Protein AF-A0AAW3DHN5-F1 (afdb_monomer_lite)

Foldseek 3Di:
DVVVPDPDVDPPVLVVVLVVLLVLLVVLLVVLLQLQLLLCCLQVLNPQHSVNSSVVVVVLLVVVVVVVVVDDVVVVVLLVVLLVLLLVLLVVLLVLLVFDPVVLVCVVVDVDDDDDDPVVVVVVVVVVVVLDRPLVVLVLVVVLVVDDFDPVDPVRVVVSVVVSVVVVVVVVVSVVVSVSSVVRSLCSLQPPDALLNLLVLCCVAPSNVCSVVRDNDRDGDDDDLSVSLSSSCSPRHSVSSNSSSSSSNSVSSSSSSSSVSSSVSSVD

pLDDT: mean 84.27, std 9.13, range [36.06, 95.06]

Secondary structure (DSSP, 8-state):
-TTT-S--S-HHHHHHHHHHHHHHHHHHHHHHHHHHHHHHHHHTTT-S-HHHHHHHHHHHHHHHHHHHTT-HHHHHHHHHHHHHHHHHHHHHHHHHH---HHHHHHHHH----SS--HHHHHHHHHHHHHH--HHHHHHHHHHHHHS---TT-HHHHHHHHHHHHHHHHHHHHHHHHHHHHHHHHHHHHHTT-BHHHHHHHHHTSTTGGGGGGS-S-SSBPP--HHHHHHHHHHHH-HHHHHHHHHHHHHHHHHHHHHHHHHHHHHH-

Structure (mmCIF, N/CA/C/O backbone):
data_AF-A0AAW3DHN5-F1
#
_entry.id   AF-A0AAW3DHN5-F1
#
loop_
_atom_site.group_PDB
_atom_site.id
_atom_site.type_symbol
_atom_site.label_atom_id
_atom_site.label_alt_id
_atom_site.label_comp_id
_atom_site.label_asym_id
_atom_site.label_entity_id
_atom_site.label_seq_id
_atom_site.pdbx_PDB_ins_code
_atom_site.Cartn_x
_atom_site.Cartn_y
_atom_site.Cartn_z
_atom_site.occupancy
_atom_site.B_iso_or_equiv
_atom_site.auth_seq_id
_atom_site.auth_comp_id
_atom_site.auth_asym_id
_atom_site.auth_atom_id
_atom_site.pdbx_PDB_model_num
ATOM 1 N N . LEU A 1 1 ? -8.870 -1.207 26.533 1.00 46.94 1 LEU A N 1
ATOM 2 C CA . LEU A 1 1 ? -9.260 -0.188 27.537 1.00 46.94 1 LEU A CA 1
ATOM 3 C C . LEU A 1 1 ? -9.335 -0.752 28.966 1.00 46.94 1 LEU A C 1
ATOM 5 O O . LEU A 1 1 ? -8.347 -0.598 29.658 1.00 46.94 1 LEU A O 1
ATOM 9 N N . GLY A 1 2 ? -10.353 -1.521 29.385 1.00 36.06 2 GLY A N 1
ATOM 10 C CA . GLY A 1 2 ? -10.490 -1.990 30.792 1.00 36.06 2 GLY A CA 1
ATOM 11 C C . GLY A 1 2 ? -9.335 -2.762 31.481 1.00 36.06 2 GLY A C 1
ATOM 12 O O . GLY A 1 2 ? -9.305 -2.799 32.703 1.00 36.06 2 GLY A O 1
ATOM 13 N N . HIS A 1 3 ? -8.385 -3.359 30.746 1.00 43.53 3 HIS A N 1
ATOM 14 C CA . HIS A 1 3 ? -7.230 -4.072 31.335 1.00 43.53 3 HIS A CA 1
ATOM 15 C C . HIS A 1 3 ? -5.935 -3.242 31.407 1.00 43.53 3 HIS A C 1
ATOM 17 O O . HIS A 1 3 ? -4.985 -3.672 32.049 1.00 43.53 3 HIS A O 1
ATOM 23 N N . LEU A 1 4 ? -5.896 -2.059 30.781 1.00 47.00 4 LEU A N 1
ATOM 24 C CA . LEU A 1 4 ? -4.787 -1.096 30.902 1.00 47.00 4 LEU A CA 1
ATOM 25 C C . LEU A 1 4 ? -5.148 0.081 31.822 1.00 47.00 4 LEU A C 1
ATOM 27 O O . LEU A 1 4 ? -4.268 0.778 32.310 1.00 47.00 4 LEU A O 1
ATOM 31 N N . THR A 1 5 ? -6.434 0.253 32.134 1.00 46.59 5 THR A N 1
ATOM 32 C CA . THR A 1 5 ? -6.954 1.164 33.164 1.00 46.59 5 THR A CA 1
ATOM 33 C C . THR A 1 5 ? -6.981 0.491 34.543 1.00 46.59 5 THR A C 1
ATOM 35 O O . THR A 1 5 ? -7.972 0.563 35.266 1.00 46.59 5 THR A O 1
ATOM 38 N N . VAL A 1 6 ? -5.920 -0.235 34.895 1.00 45.72 6 VAL A N 1
ATOM 39 C CA . VAL A 1 6 ? -5.673 -0.659 36.284 1.00 45.72 6 VAL A CA 1
ATOM 40 C C . VAL A 1 6 ? -5.208 0.592 37.042 1.00 45.72 6 VAL A C 1
ATOM 42 O O . VAL A 1 6 ? -4.500 1.401 36.437 1.00 45.72 6 VAL A O 1
ATOM 45 N N . PRO A 1 7 ? -5.604 0.812 38.312 1.00 48.38 7 PRO A N 1
ATOM 46 C CA . PRO A 1 7 ? -5.319 2.044 39.045 1.00 48.38 7 PRO A CA 1
ATOM 47 C C . PRO A 1 7 ? -3.829 2.137 39.396 1.00 48.38 7 PRO A C 1
ATOM 49 O O . PRO A 1 7 ? -3.416 1.910 40.528 1.00 48.38 7 PRO A O 1
ATOM 52 N N . TRP A 1 8 ? -2.999 2.465 38.412 1.00 45.91 8 TRP A N 1
ATOM 53 C CA . TRP A 1 8 ? -1.644 2.927 38.645 1.00 45.91 8 TRP A CA 1
ATOM 54 C C . TRP A 1 8 ? -1.722 4.420 38.983 1.00 45.91 8 TRP A C 1
ATOM 56 O O . TRP A 1 8 ? -2.227 5.197 38.171 1.00 45.91 8 TRP A O 1
ATOM 66 N N . PRO A 1 9 ? -1.220 4.863 40.149 1.00 57.22 9 PRO A N 1
ATOM 67 C CA . PRO A 1 9 ? -1.269 6.261 40.586 1.00 57.22 9 PRO A CA 1
ATOM 68 C C . PRO A 1 9 ? -0.238 7.133 39.853 1.00 57.22 9 PRO A C 1
ATOM 70 O O . PRO A 1 9 ? 0.231 8.139 40.374 1.00 57.22 9 PRO A O 1
ATOM 73 N N . LEU A 1 10 ? 0.164 6.741 38.648 1.00 57.34 10 LEU A N 1
ATOM 74 C CA . LEU A 1 10 ? 1.196 7.418 37.893 1.00 57.34 10 LEU A CA 1
ATOM 75 C C . LEU A 1 10 ? 0.534 7.970 36.631 1.00 57.34 10 LEU A C 1
ATOM 77 O O . LEU A 1 10 ? 0.298 7.266 35.653 1.00 57.34 10 LEU A O 1
ATOM 81 N N . GLN A 1 11 ? 0.221 9.264 36.663 1.00 66.44 11 GLN A N 1
ATOM 82 C CA . GLN A 1 11 ? -0.183 10.021 35.474 1.00 66.44 11 GLN A CA 1
ATOM 83 C C . GLN A 1 11 ? 0.896 9.935 34.375 1.00 66.44 11 GLN A C 1
ATOM 85 O O . GLN A 1 11 ? 0.581 9.998 33.191 1.00 66.44 11 GLN A O 1
ATOM 90 N N . VAL A 1 12 ? 2.157 9.715 34.769 1.00 78.44 12 VAL A N 1
ATOM 91 C CA . VAL A 1 12 ? 3.338 9.718 33.897 1.00 78.44 12 VAL A CA 1
ATOM 92 C C . VAL A 1 12 ? 3.347 8.568 32.865 1.00 78.44 12 VAL A C 1
ATOM 94 O O . VAL A 1 12 ? 3.393 8.883 31.680 1.00 78.44 12 VAL A O 1
ATOM 97 N N . PRO A 1 13 ? 3.228 7.267 33.217 1.00 82.00 13 PRO A N 1
ATOM 98 C CA . PRO A 1 13 ? 3.132 6.177 32.241 1.00 82.00 13 PRO A CA 1
ATOM 99 C C . PRO A 1 13 ? 1.978 6.317 31.252 1.00 82.00 13 PRO A C 1
ATOM 101 O O . PRO A 1 13 ? 2.143 5.995 30.082 1.00 82.00 13 PRO A O 1
ATOM 104 N N . ARG A 1 14 ? 0.816 6.813 31.696 1.00 81.38 14 ARG A N 1
ATOM 105 C CA . ARG A 1 14 ? -0.343 7.001 30.813 1.00 81.38 14 ARG A CA 1
ATOM 106 C C . ARG A 1 14 ? -0.085 8.088 29.772 1.00 81.38 14 ARG A C 1
ATOM 108 O O . ARG A 1 14 ? -0.344 7.863 28.598 1.00 81.38 14 ARG A O 1
ATOM 115 N N . VAL A 1 15 ? 0.443 9.237 30.198 1.00 84.56 15 VAL A N 1
ATOM 116 C CA . VAL A 1 15 ? 0.789 10.340 29.287 1.00 84.56 15 VAL A CA 1
ATOM 117 C C . VAL A 1 15 ? 1.922 9.933 28.343 1.00 84.56 15 VAL A C 1
ATOM 119 O O . VAL A 1 15 ? 1.867 10.255 27.162 1.00 84.56 15 VAL A O 1
ATOM 122 N N . LEU A 1 16 ? 2.910 9.175 28.828 1.00 88.00 16 LEU A N 1
ATOM 123 C CA . LEU A 1 16 ? 3.995 8.655 27.995 1.00 88.00 16 LEU A CA 1
ATOM 124 C C . LEU A 1 16 ? 3.478 7.688 26.920 1.00 88.00 16 LEU A C 1
ATOM 126 O O . LEU A 1 16 ? 3.840 7.827 25.757 1.00 88.00 16 LEU A O 1
ATOM 130 N N . LEU A 1 17 ? 2.615 6.736 27.292 1.00 84.62 17 LEU A N 1
ATOM 131 C CA . LEU A 1 17 ? 2.003 5.796 26.346 1.00 84.62 17 LEU A CA 1
ATOM 132 C C . LEU A 1 17 ? 1.127 6.515 25.319 1.00 84.62 17 LEU A C 1
ATOM 134 O O . LEU A 1 17 ? 1.206 6.199 24.136 1.00 84.62 17 LEU A O 1
ATOM 138 N N . TRP A 1 18 ? 0.336 7.494 25.762 1.00 86.62 18 TRP A N 1
ATOM 139 C CA . TRP A 1 18 ? -0.468 8.327 24.873 1.00 86.62 18 TRP A CA 1
ATOM 140 C C . TRP A 1 18 ? 0.412 9.063 23.855 1.00 86.62 18 TRP A C 1
ATOM 142 O O . TRP A 1 18 ? 0.195 8.929 22.656 1.00 86.62 18 TRP A O 1
ATOM 152 N N . LEU A 1 19 ? 1.478 9.730 24.314 1.00 90.12 19 LEU A N 1
ATOM 153 C CA . LEU A 1 19 ? 2.413 10.441 23.440 1.00 90.12 19 LEU A CA 1
ATOM 154 C C . LEU A 1 19 ? 3.087 9.500 22.429 1.00 90.12 19 LEU A C 1
ATOM 156 O O . LEU A 1 19 ? 3.218 9.843 21.258 1.00 90.12 19 LEU A O 1
ATOM 160 N N . MET A 1 20 ? 3.510 8.309 22.864 1.00 88.50 20 MET A N 1
ATOM 161 C CA . MET A 1 20 ? 4.123 7.320 21.973 1.00 88.50 20 MET A CA 1
ATOM 162 C C . MET A 1 20 ? 3.160 6.847 20.880 1.00 88.50 20 MET A C 1
ATOM 164 O O . MET A 1 20 ? 3.581 6.673 19.737 1.00 88.50 20 MET A O 1
ATOM 168 N N . ILE A 1 21 ? 1.886 6.631 21.217 1.00 86.81 21 ILE A N 1
ATOM 169 C CA . ILE A 1 21 ? 0.880 6.190 20.247 1.00 86.81 21 ILE A CA 1
ATOM 170 C C . ILE A 1 21 ? 0.517 7.327 19.290 1.00 86.81 21 ILE A C 1
ATOM 172 O O . ILE A 1 21 ? 0.460 7.081 18.091 1.00 86.81 21 ILE A O 1
ATOM 176 N N . GLU A 1 22 ? 0.362 8.558 19.777 1.00 87.31 22 GLU A N 1
ATOM 177 C CA . GLU A 1 22 ? 0.132 9.735 18.926 1.00 87.31 22 GLU A CA 1
ATOM 178 C C . GLU A 1 22 ? 1.262 9.937 17.912 1.00 87.31 22 GLU A C 1
ATOM 180 O O . GLU A 1 22 ? 1.015 10.070 16.717 1.00 87.31 22 GLU A O 1
ATOM 185 N N . ILE A 1 23 ? 2.523 9.851 18.351 1.00 89.88 23 ILE A N 1
ATOM 186 C CA . ILE A 1 23 ? 3.674 9.924 17.438 1.00 89.88 23 ILE A CA 1
ATOM 187 C C . ILE A 1 23 ? 3.625 8.793 16.398 1.00 89.88 23 ILE A C 1
ATOM 189 O O . ILE A 1 23 ? 3.927 9.022 15.227 1.00 89.88 23 ILE A O 1
ATOM 193 N N . ALA A 1 24 ? 3.228 7.581 16.797 1.00 87.69 24 ALA A N 1
ATOM 194 C CA . ALA A 1 24 ? 3.091 6.458 15.873 1.00 87.69 24 ALA A CA 1
ATOM 195 C C . ALA A 1 24 ? 1.945 6.657 14.862 1.00 87.69 24 ALA A C 1
ATOM 197 O O . ALA A 1 24 ? 2.092 6.263 13.706 1.00 87.69 24 ALA A O 1
ATOM 198 N N . ILE A 1 25 ? 0.830 7.271 15.271 1.00 86.75 25 ILE A N 1
ATOM 199 C CA . ILE A 1 25 ? -0.295 7.608 14.385 1.00 86.75 25 ILE A CA 1
ATOM 200 C C . ILE A 1 25 ? 0.133 8.687 13.385 1.00 86.75 25 ILE A C 1
ATOM 202 O O . ILE A 1 25 ? -0.038 8.485 12.187 1.00 86.75 25 ILE A O 1
ATOM 206 N N . ILE A 1 26 ? 0.786 9.763 13.842 1.00 88.81 26 ILE A N 1
ATOM 207 C CA . ILE A 1 26 ? 1.321 10.824 12.968 1.00 88.81 26 ILE A CA 1
ATOM 208 C C . ILE A 1 26 ? 2.324 10.250 11.955 1.00 88.81 26 ILE A C 1
ATOM 210 O O . ILE A 1 26 ? 2.306 10.608 10.779 1.00 88.81 26 ILE A O 1
ATOM 214 N N . GLY A 1 27 ? 3.197 9.337 12.394 1.00 89.00 27 GLY A N 1
ATOM 215 C CA . GLY A 1 27 ? 4.150 8.665 11.508 1.00 89.00 27 GLY A CA 1
ATOM 216 C C . GLY A 1 27 ? 3.476 7.797 10.440 1.00 89.00 27 GLY A C 1
ATOM 217 O O . GLY A 1 27 ? 3.950 7.755 9.306 1.00 89.00 27 GLY A O 1
ATOM 218 N N . SER A 1 28 ? 2.367 7.136 10.784 1.00 86.62 28 SER A N 1
ATOM 219 C CA . SER A 1 28 ? 1.566 6.356 9.833 1.00 86.62 28 SER A CA 1
ATOM 220 C C . SER A 1 28 ? 0.842 7.255 8.827 1.00 86.62 28 SER A C 1
ATOM 222 O O . SER A 1 28 ? 0.905 7.002 7.628 1.00 86.62 28 SER A O 1
ATOM 224 N N . ASP A 1 29 ? 0.220 8.337 9.303 1.00 87.88 29 ASP A N 1
ATOM 225 C CA . ASP A 1 29 ? -0.513 9.307 8.476 1.00 87.88 29 ASP A CA 1
ATOM 226 C C . ASP A 1 29 ? 0.412 10.004 7.459 1.00 87.88 29 ASP A C 1
ATOM 228 O O . ASP A 1 29 ? 0.056 10.218 6.301 1.00 87.88 29 ASP A O 1
ATOM 232 N N . MET A 1 30 ? 1.674 10.259 7.832 1.00 88.50 30 MET A N 1
ATOM 233 C CA . MET A 1 30 ? 2.671 10.809 6.906 1.00 88.50 30 MET A CA 1
ATOM 234 C C . MET A 1 30 ? 2.927 9.896 5.695 1.00 88.50 30 MET A C 1
ATOM 236 O O . MET A 1 30 ? 3.015 10.388 4.569 1.00 88.50 30 MET A O 1
ATOM 240 N N . GLN A 1 31 ? 3.056 8.580 5.902 1.00 88.00 31 GLN A N 1
ATOM 241 C CA . GLN A 1 31 ? 3.306 7.626 4.808 1.00 88.00 31 GLN A CA 1
ATOM 242 C C . GLN A 1 31 ? 2.143 7.607 3.815 1.00 88.00 31 GLN A C 1
ATOM 244 O O . GLN A 1 31 ? 2.331 7.497 2.603 1.00 88.00 31 GLN A O 1
ATOM 249 N N . GLU A 1 32 ? 0.940 7.775 4.333 1.00 87.69 32 GLU A N 1
ATOM 250 C CA . GLU A 1 32 ? -0.289 7.825 3.569 1.00 87.69 32 GLU A CA 1
ATOM 251 C C . GLU A 1 32 ? -0.453 9.104 2.753 1.00 87.69 32 GLU A C 1
ATOM 253 O O . GLU A 1 32 ? -0.772 9.023 1.564 1.00 87.69 32 GLU A O 1
ATOM 258 N N . VAL A 1 33 ? -0.203 10.270 3.352 1.00 90.44 33 VAL A N 1
ATOM 259 C CA . VAL A 1 33 ? -0.241 11.553 2.638 1.00 90.44 33 VAL A CA 1
ATOM 260 C C . VAL A 1 33 ? 0.768 11.544 1.487 1.00 90.44 33 VAL A C 1
ATOM 262 O O . VAL A 1 33 ? 0.472 12.012 0.388 1.00 90.44 33 VAL A O 1
ATOM 265 N N . ILE A 1 34 ? 1.946 10.952 1.704 1.00 91.00 34 ILE A N 1
ATOM 266 C CA . ILE A 1 34 ? 2.956 10.779 0.654 1.00 91.00 34 ILE A CA 1
ATOM 267 C C . ILE A 1 34 ? 2.453 9.811 -0.428 1.00 91.00 34 ILE A C 1
ATOM 269 O O . ILE A 1 34 ? 2.524 10.133 -1.615 1.00 91.00 34 ILE A O 1
ATOM 273 N N . GLY A 1 35 ? 1.912 8.651 -0.044 1.00 91.62 35 GLY A N 1
ATOM 274 C CA . GLY A 1 35 ? 1.417 7.639 -0.981 1.00 91.62 35 GLY A CA 1
ATOM 275 C C . GLY A 1 35 ? 0.279 8.148 -1.869 1.00 91.62 35 GLY A C 1
ATOM 276 O O . GLY A 1 35 ? 0.333 8.023 -3.092 1.00 91.62 35 GLY A O 1
ATOM 277 N N . THR A 1 36 ? -0.726 8.790 -1.280 1.00 91.06 36 THR A N 1
ATOM 278 C CA . THR A 1 36 ? -1.854 9.395 -2.008 1.00 91.06 36 THR A CA 1
ATOM 279 C C . THR A 1 36 ? -1.417 10.548 -2.910 1.00 91.06 36 THR A C 1
ATOM 281 O O . THR A 1 36 ? -1.849 10.617 -4.062 1.00 91.06 36 THR A O 1
ATOM 284 N N . ALA A 1 37 ? -0.506 11.416 -2.456 1.00 91.81 37 ALA A N 1
ATOM 285 C CA . ALA A 1 37 ? 0.049 12.479 -3.294 1.00 91.81 37 ALA A CA 1
ATOM 286 C C . ALA A 1 37 ? 0.810 11.919 -4.510 1.00 91.81 37 ALA A C 1
ATOM 288 O O . ALA A 1 37 ? 0.652 12.417 -5.630 1.00 91.81 37 ALA A O 1
ATOM 289 N N . ILE A 1 38 ? 1.587 10.849 -4.311 1.00 91.62 38 ILE A N 1
ATOM 290 C CA . ILE A 1 38 ? 2.258 10.105 -5.385 1.00 91.62 38 ILE A CA 1
ATOM 291 C C . ILE A 1 38 ? 1.229 9.493 -6.341 1.00 91.62 38 ILE A C 1
ATOM 293 O O . ILE A 1 38 ? 1.368 9.633 -7.557 1.00 91.62 38 ILE A O 1
ATOM 297 N N . ALA A 1 39 ? 0.171 8.873 -5.818 1.00 92.75 39 ALA A N 1
ATOM 298 C CA . ALA A 1 39 ? -0.885 8.279 -6.628 1.00 92.75 39 ALA A CA 1
ATOM 299 C C . ALA A 1 39 ? -1.587 9.319 -7.516 1.00 92.75 39 ALA A C 1
ATOM 301 O O . ALA A 1 39 ? -1.753 9.085 -8.713 1.00 92.75 39 ALA A O 1
ATOM 302 N N . PHE A 1 40 ? -1.927 10.496 -6.980 1.00 92.00 40 PHE A N 1
ATOM 303 C CA . PHE A 1 40 ? -2.495 11.594 -7.772 1.00 92.00 40 PHE A CA 1
ATOM 304 C C . PHE A 1 40 ? -1.520 12.128 -8.827 1.00 92.00 40 PHE A C 1
ATOM 306 O O . PHE A 1 40 ? -1.927 12.413 -9.957 1.00 92.00 40 PHE A O 1
ATOM 313 N N . SER A 1 41 ? -0.231 12.234 -8.496 1.00 89.69 41 SER A N 1
ATOM 314 C CA . SER A 1 41 ? 0.807 12.637 -9.452 1.00 89.69 41 SER A CA 1
ATOM 315 C C . SER A 1 41 ? 0.910 11.649 -10.625 1.00 89.69 41 SER A C 1
ATOM 317 O O . SER A 1 41 ? 0.913 12.057 -11.790 1.00 89.69 41 SER A O 1
ATOM 319 N N . LEU A 1 42 ? 0.887 10.342 -10.344 1.00 89.44 42 LEU A N 1
ATOM 320 C CA . LEU A 1 42 ? 0.921 9.289 -11.364 1.00 89.44 42 LEU A CA 1
ATOM 321 C C . LEU A 1 42 ? -0.381 9.225 -12.186 1.00 89.44 42 LEU A C 1
ATOM 323 O O . LEU A 1 42 ? -0.330 9.197 -13.415 1.00 89.44 42 LEU A O 1
ATOM 327 N N . LEU A 1 43 ? -1.552 9.283 -11.541 1.00 89.69 43 LEU A N 1
ATOM 328 C CA . LEU A 1 43 ? -2.862 9.261 -12.214 1.00 89.69 43 LEU A CA 1
ATOM 329 C C . LEU A 1 43 ? -3.079 10.471 -13.124 1.00 89.69 43 LEU A C 1
ATOM 331 O O . LEU A 1 43 ? -3.676 10.355 -14.193 1.00 89.69 43 LEU A O 1
ATOM 335 N N . SER A 1 44 ? -2.573 11.635 -12.723 1.00 87.06 44 SER A N 1
ATOM 336 C CA . SER A 1 44 ? -2.697 12.872 -13.495 1.00 87.06 44 SER A CA 1
ATOM 337 C C . SER A 1 44 ? -1.679 12.998 -14.632 1.00 87.06 44 SER A C 1
ATOM 339 O O . SER A 1 44 ? -1.598 14.060 -15.252 1.00 87.06 44 SER A O 1
ATOM 341 N N . ALA A 1 45 ? -0.909 11.942 -14.918 1.00 80.06 45 ALA A N 1
ATOM 342 C CA . ALA A 1 45 ? 0.178 11.955 -15.894 1.00 80.06 45 ALA A CA 1
ATOM 343 C C . ALA A 1 45 ? 1.222 13.068 -15.618 1.00 80.06 45 ALA A C 1
ATOM 345 O O . ALA A 1 45 ? 1.776 13.655 -16.546 1.00 80.06 45 ALA A O 1
ATOM 346 N N . GLY A 1 46 ? 1.442 13.413 -14.341 1.00 75.31 46 GLY A N 1
ATOM 347 C CA . GLY A 1 46 ? 2.354 14.479 -13.919 1.00 75.31 46 GLY A CA 1
ATOM 348 C C . GLY A 1 46 ? 1.779 15.898 -14.007 1.00 75.31 46 GLY A C 1
ATOM 349 O O . GLY A 1 46 ? 2.523 16.863 -13.843 1.00 75.31 46 GLY A O 1
ATOM 350 N N . ARG A 1 47 ? 0.470 16.063 -14.256 1.00 82.12 47 ARG A N 1
ATOM 351 C CA . ARG A 1 47 ? -0.176 17.390 -14.254 1.00 82.12 47 ARG A CA 1
ATOM 352 C C . ARG A 1 47 ? -0.351 17.964 -12.853 1.00 82.12 47 ARG A C 1
ATOM 354 O O . ARG A 1 47 ? -0.298 19.181 -12.692 1.00 82.12 47 ARG A O 1
ATOM 361 N N . ILE A 1 48 ? -0.598 17.111 -11.861 1.00 85.81 48 ILE A N 1
ATOM 362 C CA . ILE A 1 48 ? -0.714 17.519 -10.462 1.00 85.81 48 ILE A CA 1
ATOM 363 C C . ILE A 1 48 ? 0.658 17.323 -9.811 1.00 85.81 48 ILE A C 1
ATOM 365 O O . ILE A 1 48 ? 1.106 16.183 -9.686 1.00 85.81 48 ILE A O 1
ATOM 369 N N . PRO A 1 49 ? 1.344 18.401 -9.393 1.00 87.06 49 PRO A N 1
ATOM 370 C CA . PRO A 1 49 ? 2.615 18.267 -8.698 1.00 87.06 49 PRO A CA 1
ATOM 371 C C . PRO A 1 49 ? 2.399 17.700 -7.287 1.00 87.06 49 PRO A C 1
ATOM 373 O O . PRO A 1 49 ? 1.310 17.825 -6.726 1.00 87.06 49 PRO A O 1
ATOM 376 N N . LEU A 1 50 ? 3.448 17.140 -6.677 1.00 86.50 50 LEU A N 1
ATOM 377 C CA . LEU A 1 50 ? 3.365 16.484 -5.361 1.00 86.50 50 LEU A CA 1
ATOM 378 C C . LEU A 1 50 ? 2.730 17.374 -4.279 1.00 86.50 50 LEU A C 1
ATOM 380 O O . LEU A 1 50 ? 1.842 16.923 -3.566 1.00 86.50 50 LEU A O 1
ATOM 384 N N . TRP A 1 51 ? 3.095 18.660 -4.215 1.00 87.69 51 TRP A N 1
ATOM 385 C CA . TRP A 1 51 ? 2.485 19.627 -3.287 1.00 87.69 51 TRP A CA 1
ATOM 386 C C . TRP A 1 51 ? 0.976 19.803 -3.514 1.00 87.69 51 TRP A C 1
ATOM 388 O O . TRP A 1 51 ? 0.230 20.009 -2.563 1.00 87.69 51 TRP A O 1
ATOM 398 N N . GLY A 1 52 ? 0.517 19.704 -4.765 1.00 87.81 52 GLY A N 1
ATOM 399 C CA . GLY A 1 52 ? -0.907 19.726 -5.100 1.00 87.81 52 GLY A CA 1
ATOM 400 C C . GLY A 1 52 ? -1.622 18.461 -4.630 1.00 87.81 52 GLY A C 1
ATOM 401 O O . GLY A 1 52 ? -2.715 18.556 -4.083 1.00 87.81 52 GLY A O 1
ATOM 402 N N . GLY A 1 53 ? -0.973 17.300 -4.768 1.00 87.12 53 GLY A N 1
ATOM 403 C CA . GLY A 1 53 ? -1.449 16.038 -4.199 1.00 87.12 53 GLY A CA 1
ATOM 404 C C . GLY A 1 53 ? -1.653 16.137 -2.686 1.00 87.12 53 GLY A C 1
ATOM 405 O O . GLY A 1 53 ? -2.738 15.844 -2.205 1.00 87.12 53 GLY A O 1
ATOM 406 N N . VAL A 1 54 ? -0.665 16.667 -1.958 1.00 88.56 54 VAL A N 1
ATOM 407 C CA . VAL A 1 54 ? -0.742 16.875 -0.497 1.00 88.56 54 VAL A CA 1
ATOM 408 C C . VAL A 1 54 ? -1.865 17.843 -0.089 1.00 88.56 54 VAL A C 1
ATOM 410 O O . VAL A 1 54 ? -2.458 17.700 0.972 1.00 88.56 54 VAL A O 1
ATOM 413 N N . LEU A 1 55 ? -2.211 18.839 -0.908 1.00 88.81 55 LEU A N 1
ATOM 414 C CA . LEU A 1 55 ? -3.362 19.701 -0.604 1.00 88.81 55 LEU A CA 1
ATOM 415 C C . LEU A 1 55 ? -4.698 18.965 -0.768 1.00 88.81 55 LEU A C 1
ATOM 417 O O . LEU A 1 55 ? -5.634 19.215 -0.010 1.00 88.81 55 LEU A O 1
ATOM 421 N N . ILE A 1 56 ? -4.791 18.054 -1.740 1.00 87.50 56 ILE A N 1
ATOM 422 C CA . ILE A 1 56 ? -5.995 17.245 -1.970 1.00 87.50 56 ILE A CA 1
ATOM 423 C C . ILE A 1 56 ? -6.227 16.284 -0.800 1.00 87.50 56 ILE A C 1
ATOM 425 O O . ILE A 1 56 ? -7.370 16.109 -0.384 1.00 87.50 56 ILE A O 1
ATOM 429 N N . THR A 1 57 ? -5.167 15.725 -0.213 1.00 86.62 57 THR A N 1
ATOM 430 C CA . THR A 1 57 ? -5.289 14.791 0.919 1.00 86.62 57 THR A CA 1
ATOM 431 C C . THR A 1 57 ? -5.861 15.455 2.169 1.00 86.62 57 THR A C 1
ATOM 433 O O . THR A 1 57 ? -6.569 14.812 2.932 1.00 86.62 57 THR A O 1
ATOM 436 N N . ILE A 1 58 ? -5.640 16.760 2.362 1.00 85.44 58 ILE A N 1
ATOM 437 C CA . ILE A 1 58 ? -6.277 17.523 3.451 1.00 85.44 58 ILE A CA 1
ATOM 438 C C . ILE A 1 58 ? -7.798 17.589 3.258 1.00 85.44 58 ILE A C 1
ATOM 440 O O . ILE A 1 58 ? -8.562 17.519 4.216 1.00 85.44 58 ILE A O 1
ATOM 444 N N . VAL A 1 59 ? -8.263 17.749 2.017 1.00 85.88 59 VAL A N 1
ATOM 445 C CA . VAL A 1 59 ? -9.704 17.768 1.716 1.00 85.88 59 VAL A CA 1
ATOM 446 C C . VAL A 1 59 ? -10.306 16.380 1.907 1.00 85.88 59 VAL A C 1
ATOM 448 O O . VAL A 1 5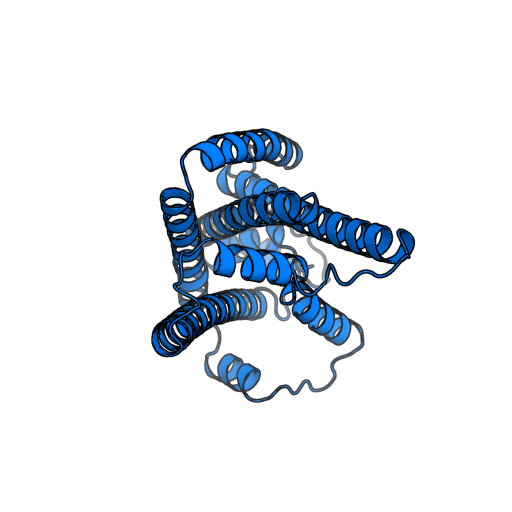9 ? -11.424 16.246 2.400 1.00 85.88 59 VAL A O 1
ATOM 451 N N . ASP A 1 60 ? -9.553 15.357 1.537 1.00 82.94 60 ASP A N 1
ATOM 452 C CA . ASP A 1 60 ? -9.953 13.969 1.662 1.00 82.94 60 ASP A CA 1
ATOM 453 C C . ASP A 1 60 ? -10.090 13.515 3.130 1.00 82.94 60 ASP A C 1
ATOM 455 O O . ASP A 1 60 ? -11.116 12.949 3.509 1.00 82.94 60 ASP A O 1
ATOM 459 N N . THR A 1 61 ? -9.156 13.892 4.011 1.00 81.44 61 THR A N 1
ATOM 460 C CA . THR A 1 61 ? -9.277 13.611 5.455 1.00 81.44 61 THR A CA 1
ATOM 461 C C . THR A 1 61 ? -10.522 14.269 6.067 1.00 81.44 61 THR A C 1
ATOM 463 O O . THR A 1 61 ? -11.224 13.661 6.881 1.00 81.44 61 THR A O 1
ATOM 466 N N . LEU A 1 62 ? -10.867 15.487 5.630 1.00 81.81 62 LEU A N 1
ATOM 467 C CA . LEU A 1 62 ? -12.106 16.167 6.027 1.00 81.81 62 LEU A CA 1
ATOM 468 C C . LEU A 1 62 ? -13.356 15.455 5.496 1.00 81.81 62 LEU A C 1
ATOM 470 O O . LEU A 1 62 ? -14.365 15.364 6.202 1.00 81.81 62 LEU A O 1
ATOM 474 N N . PHE A 1 63 ? -13.302 14.947 4.266 1.00 82.19 63 PHE A N 1
ATOM 475 C CA . PHE A 1 63 ? -14.384 14.165 3.679 1.00 82.19 63 PHE A CA 1
ATOM 476 C C . PHE A 1 63 ? -14.621 12.866 4.459 1.00 82.19 63 PHE A C 1
ATOM 478 O O . PHE A 1 63 ? -15.770 12.533 4.759 1.00 82.19 63 PHE A O 1
ATOM 485 N N . PHE A 1 64 ? -13.558 12.179 4.882 1.00 76.19 64 PHE A N 1
ATOM 486 C CA . PHE A 1 64 ? -13.675 10.979 5.709 1.00 76.19 64 PHE A CA 1
ATOM 487 C C . PHE A 1 64 ? -14.252 11.247 7.091 1.00 76.19 64 PHE A C 1
ATOM 489 O O . PHE A 1 64 ? -15.113 10.492 7.544 1.00 76.19 64 PHE A O 1
ATOM 496 N N . LEU A 1 65 ? -13.872 12.354 7.730 1.00 76.44 65 LEU A N 1
ATOM 497 C CA . LEU A 1 65 ? -14.456 12.749 9.013 1.00 76.44 65 LEU A CA 1
ATOM 498 C C . LEU A 1 65 ? -15.972 13.001 8.895 1.00 76.44 65 LEU A C 1
ATOM 500 O O . LEU A 1 65 ? -16.735 12.730 9.821 1.00 76.44 65 LEU A O 1
ATOM 504 N N . PHE A 1 66 ? -16.441 13.460 7.731 1.00 77.06 66 PHE A N 1
ATOM 505 C CA . PHE A 1 66 ? -17.873 13.554 7.438 1.00 77.06 66 PHE A CA 1
ATOM 506 C C . PHE A 1 66 ? -18.527 12.179 7.205 1.00 77.06 66 PHE A C 1
ATOM 508 O O . PHE A 1 66 ? -19.688 11.977 7.574 1.00 77.06 66 PHE A O 1
ATOM 515 N N . LEU A 1 67 ? -17.791 11.230 6.623 1.00 74.12 67 LEU A N 1
ATOM 516 C CA . LEU A 1 67 ? -18.251 9.873 6.316 1.00 74.12 67 LEU A CA 1
ATOM 517 C C . LEU A 1 67 ? -18.368 8.991 7.573 1.00 74.12 67 LEU A C 1
ATOM 519 O O . LEU A 1 67 ? -19.293 8.183 7.651 1.00 74.12 67 LEU A O 1
ATOM 523 N N . ASP A 1 68 ? -17.540 9.219 8.597 1.00 70.62 68 ASP A N 1
ATOM 524 C CA . ASP A 1 68 ? -17.655 8.577 9.922 1.00 70.62 68 ASP A CA 1
ATOM 525 C C . ASP A 1 68 ? -19.067 8.763 10.527 1.00 70.62 68 ASP A C 1
ATOM 527 O O . ASP A 1 68 ? -19.683 7.844 11.076 1.00 70.62 68 ASP A O 1
ATOM 531 N N . LYS A 1 69 ? -19.692 9.922 10.273 1.00 75.31 69 LYS A N 1
ATOM 532 C CA . LYS A 1 69 ? -21.057 10.233 10.731 1.00 75.31 69 LYS A CA 1
ATOM 533 C C . LYS A 1 69 ? -22.152 9.347 10.108 1.00 75.31 69 LYS A C 1
ATOM 535 O O . LYS A 1 69 ? -23.267 9.310 10.629 1.00 75.31 69 LYS A O 1
ATOM 540 N N . TYR A 1 70 ? -21.871 8.635 9.011 1.00 74.44 70 TYR A N 1
ATOM 541 C CA . TYR A 1 70 ? -22.837 7.789 8.290 1.00 74.44 70 TYR A CA 1
ATOM 542 C C . TYR A 1 70 ? -22.950 6.347 8.824 1.00 74.44 70 TYR A C 1
ATOM 544 O O . TYR A 1 70 ? -23.829 5.598 8.383 1.00 74.44 70 TYR A O 1
ATOM 552 N N . GLY A 1 71 ? -22.138 5.971 9.819 1.00 75.50 71 GLY A N 1
ATOM 553 C CA . GLY A 1 71 ? -22.309 4.755 10.616 1.00 75.50 71 GLY A CA 1
ATOM 554 C C . GLY A 1 71 ? -21.428 3.560 10.222 1.00 75.50 71 GLY A C 1
ATOM 555 O O . GLY A 1 71 ? -21.131 3.312 9.052 1.00 75.50 71 GLY A O 1
ATOM 556 N N . LEU A 1 72 ? -21.087 2.752 11.236 1.00 74.44 72 LEU A N 1
ATOM 557 C CA . LEU A 1 72 ? -20.051 1.705 11.202 1.00 74.44 72 LEU A CA 1
ATOM 558 C C . LEU A 1 72 ? -20.199 0.679 10.061 1.00 74.44 72 LEU A C 1
ATOM 560 O O . LEU A 1 72 ? -19.219 0.325 9.417 1.00 74.44 72 LEU A O 1
ATOM 564 N N . ARG A 1 73 ? -21.423 0.219 9.756 1.00 78.81 73 ARG A N 1
ATOM 565 C CA . ARG A 1 73 ? -21.641 -0.819 8.723 1.00 78.81 73 ARG A CA 1
ATOM 566 C C . ARG A 1 73 ? -21.299 -0.353 7.306 1.00 78.81 73 ARG A C 1
ATOM 568 O O . ARG A 1 73 ? -20.886 -1.160 6.481 1.00 78.81 73 ARG A O 1
ATOM 575 N N . LYS A 1 74 ? -21.532 0.925 6.988 1.00 81.81 74 LYS A N 1
ATOM 576 C CA . LYS A 1 74 ? -21.211 1.480 5.660 1.00 81.81 74 LYS A CA 1
ATOM 577 C C . LYS A 1 74 ? -19.707 1.642 5.495 1.00 81.81 74 LYS A C 1
ATOM 579 O O . LYS A 1 74 ? -19.180 1.399 4.415 1.00 81.81 74 LYS A O 1
ATOM 584 N N . LEU A 1 75 ? -19.046 1.987 6.588 1.00 77.62 75 LEU A N 1
ATOM 585 C CA . LEU A 1 75 ? -17.615 2.180 6.644 1.00 77.62 75 LEU A CA 1
ATOM 586 C C . LEU A 1 75 ? -16.836 0.861 6.545 1.00 77.62 75 LEU A C 1
ATOM 588 O O . LEU A 1 75 ? -15.882 0.771 5.782 1.00 77.62 75 LEU A O 1
ATOM 592 N N . GLU A 1 76 ? -17.304 -0.195 7.213 1.00 80.38 76 GLU A N 1
ATOM 593 C CA . GLU A 1 76 ? -16.757 -1.553 7.062 1.00 80.38 76 GLU A CA 1
ATOM 594 C C . GLU A 1 76 ? -16.874 -2.056 5.611 1.00 80.38 76 GLU A C 1
ATOM 596 O O . GLU A 1 76 ? -15.922 -2.598 5.052 1.00 80.38 76 GLU A O 1
ATOM 601 N N . ALA A 1 77 ? -18.009 -1.798 4.950 1.00 84.81 77 ALA A N 1
ATOM 602 C CA . ALA A 1 77 ? -18.179 -2.125 3.533 1.00 84.81 77 ALA A CA 1
ATOM 603 C C . ALA A 1 77 ? -17.230 -1.319 2.624 1.00 84.81 77 ALA A C 1
ATOM 605 O O . ALA A 1 77 ? -16.729 -1.851 1.633 1.00 84.81 77 ALA A O 1
ATOM 606 N N . PHE A 1 78 ? -16.958 -0.056 2.964 1.00 85.69 78 PHE A N 1
ATOM 607 C CA . PHE A 1 78 ? -15.997 0.777 2.244 1.00 85.69 78 PHE A CA 1
ATOM 608 C C . PHE A 1 78 ? -14.554 0.274 2.421 1.00 85.69 78 PHE A C 1
ATOM 610 O O . PHE A 1 78 ? -13.831 0.162 1.433 1.00 85.69 78 PHE A O 1
ATOM 617 N N . PHE A 1 79 ? -14.157 -0.146 3.628 1.00 83.94 79 PHE A N 1
ATOM 618 C CA . PHE A 1 79 ? -12.876 -0.835 3.846 1.00 83.94 79 PHE A CA 1
ATOM 619 C C . PHE A 1 79 ? -12.756 -2.100 2.992 1.00 83.94 79 PHE A C 1
ATOM 621 O O . PHE A 1 79 ? -11.745 -2.303 2.320 1.00 83.94 79 PHE A O 1
ATOM 628 N N . GLY A 1 80 ? -13.802 -2.932 2.973 1.00 87.00 80 GLY A N 1
ATOM 629 C CA . GLY A 1 80 ? -13.836 -4.133 2.139 1.00 87.00 80 GLY A CA 1
ATOM 630 C C . GLY A 1 80 ? -13.648 -3.820 0.652 1.00 87.00 80 GLY A C 1
ATOM 631 O O . GLY A 1 80 ? -12.919 -4.534 -0.041 1.00 87.00 80 GLY A O 1
ATOM 632 N N . LEU A 1 81 ? -14.237 -2.721 0.167 1.00 91.81 81 LEU A N 1
ATOM 633 C CA . LEU A 1 81 ? -14.044 -2.236 -1.201 1.00 91.81 81 LEU A CA 1
ATOM 634 C C . LEU A 1 81 ? -12.582 -1.844 -1.464 1.00 91.81 81 LEU A C 1
ATOM 636 O O . LEU A 1 81 ? -12.010 -2.302 -2.451 1.00 91.81 81 LEU A O 1
ATOM 640 N N . LEU A 1 82 ? -11.964 -1.046 -0.587 1.00 91.19 82 LEU A N 1
ATOM 641 C CA . LEU A 1 82 ? -10.569 -0.613 -0.742 1.00 91.19 82 LEU A CA 1
ATOM 642 C C . LEU A 1 82 ? -9.592 -1.795 -0.724 1.00 91.19 82 LEU A C 1
ATOM 644 O O . LEU A 1 82 ? -8.721 -1.885 -1.588 1.00 91.19 82 LEU A O 1
ATOM 648 N N . ILE A 1 83 ? -9.774 -2.746 0.198 1.00 90.31 83 ILE A N 1
ATOM 649 C CA . ILE A 1 83 ? -8.957 -3.968 0.266 1.00 90.31 83 ILE A CA 1
ATOM 650 C C . ILE A 1 83 ? -9.121 -4.805 -1.001 1.00 90.31 83 ILE A C 1
ATOM 652 O O . ILE A 1 83 ? -8.137 -5.314 -1.536 1.00 90.31 83 ILE A O 1
ATOM 656 N N . THR A 1 84 ? -10.345 -4.910 -1.521 1.00 92.56 84 THR A N 1
ATOM 657 C CA . THR A 1 84 ? -10.606 -5.620 -2.778 1.00 92.56 84 THR A CA 1
ATOM 658 C C . THR A 1 84 ? -9.898 -4.943 -3.950 1.00 92.56 84 THR A C 1
ATOM 660 O O . THR A 1 84 ? -9.279 -5.632 -4.758 1.00 92.56 84 THR A O 1
ATOM 663 N N . ILE A 1 85 ? -9.931 -3.608 -4.030 1.00 94.62 85 ILE A N 1
ATOM 664 C CA . ILE A 1 85 ? -9.208 -2.853 -5.062 1.00 94.62 85 ILE A CA 1
ATOM 665 C C . ILE A 1 85 ? -7.707 -3.133 -4.962 1.00 94.62 85 ILE A C 1
ATOM 667 O O . ILE A 1 85 ? -7.119 -3.517 -5.966 1.00 94.62 85 ILE A O 1
ATOM 671 N N . MET A 1 86 ? -7.106 -3.034 -3.771 1.00 93.06 86 MET A N 1
ATOM 672 C CA . MET A 1 86 ? -5.680 -3.332 -3.569 1.00 93.06 86 MET A CA 1
ATOM 673 C C . MET A 1 86 ? -5.315 -4.766 -3.969 1.00 93.06 86 MET A C 1
ATOM 675 O O . MET A 1 86 ? -4.321 -4.990 -4.657 1.00 93.06 86 MET A O 1
ATOM 679 N N . ALA A 1 87 ? -6.120 -5.749 -3.560 1.00 93.44 87 ALA A N 1
ATOM 680 C CA . ALA A 1 87 ? -5.881 -7.148 -3.896 1.00 93.44 87 ALA A CA 1
ATOM 681 C C . ALA A 1 87 ? -5.939 -7.388 -5.413 1.00 93.44 87 ALA A C 1
ATOM 683 O O . ALA A 1 87 ? -5.119 -8.132 -5.950 1.00 93.44 87 ALA A O 1
ATOM 684 N N . LEU A 1 88 ? -6.878 -6.741 -6.112 1.00 95.06 88 LEU A N 1
ATOM 685 C CA . LEU A 1 88 ? -7.017 -6.852 -7.563 1.00 95.06 88 LEU A CA 1
ATOM 686 C C . LEU A 1 88 ? -5.904 -6.122 -8.317 1.00 95.06 88 LEU A C 1
ATOM 688 O O . LEU A 1 88 ? -5.369 -6.683 -9.269 1.00 95.06 88 LEU A O 1
ATOM 692 N N . THR A 1 89 ? -5.538 -4.903 -7.914 1.00 94.31 89 THR A N 1
ATOM 693 C CA . THR A 1 89 ? -4.502 -4.120 -8.601 1.00 94.31 89 THR A CA 1
ATOM 694 C C . THR A 1 89 ? -3.124 -4.747 -8.415 1.00 94.31 89 THR A C 1
ATOM 696 O O . THR A 1 89 ? -2.468 -5.072 -9.401 1.00 94.31 89 THR A O 1
ATOM 699 N N . PHE A 1 90 ? -2.705 -5.020 -7.178 1.00 93.50 90 PHE A N 1
ATOM 700 C CA . PHE A 1 90 ? -1.406 -5.648 -6.919 1.00 93.50 90 PHE A CA 1
ATOM 701 C C . PHE A 1 90 ? -1.361 -7.108 -7.384 1.00 93.50 90 PHE A C 1
ATOM 703 O O . PHE A 1 90 ? -0.322 -7.577 -7.848 1.00 93.50 90 PHE A O 1
ATOM 710 N N . GLY A 1 91 ? -2.491 -7.820 -7.330 1.00 94.19 91 GLY A N 1
ATOM 711 C CA . GLY A 1 91 ? -2.616 -9.150 -7.925 1.00 94.19 91 GLY A CA 1
ATOM 712 C C . GLY A 1 91 ? -2.461 -9.128 -9.448 1.00 94.19 91 GLY A C 1
ATOM 713 O O . GLY A 1 91 ? -1.794 -9.997 -10.009 1.00 94.19 91 GLY A O 1
ATOM 714 N N . TYR A 1 92 ? -3.017 -8.119 -10.126 1.00 94.38 92 TYR A N 1
ATOM 715 C CA . TYR A 1 92 ? -2.826 -7.925 -11.562 1.00 94.38 92 TYR A CA 1
ATOM 716 C C . TYR A 1 92 ? -1.357 -7.650 -11.902 1.00 94.38 92 TYR A C 1
ATOM 718 O O . TYR A 1 92 ? -0.809 -8.326 -12.773 1.00 94.38 92 TYR A O 1
ATOM 726 N N . GLU A 1 93 ? -0.697 -6.738 -11.179 1.00 92.44 93 GLU A N 1
ATOM 727 C CA . GLU A 1 93 ? 0.736 -6.454 -11.359 1.00 92.44 93 GLU A CA 1
ATOM 728 C C . GLU A 1 93 ? 1.582 -7.722 -11.220 1.00 92.44 93 GLU A C 1
ATOM 730 O O . GLU A 1 93 ? 2.416 -8.022 -12.073 1.00 92.44 93 GLU A O 1
ATOM 735 N N . TYR A 1 94 ? 1.311 -8.537 -10.200 1.00 93.94 94 TYR A N 1
ATOM 736 C CA . TYR A 1 94 ? 2.006 -9.805 -9.997 1.00 93.94 94 TYR A CA 1
ATOM 737 C C . TYR A 1 94 ? 1.867 -10.762 -11.192 1.00 93.94 94 TYR A C 1
ATOM 739 O O . TYR A 1 94 ? 2.841 -11.390 -11.617 1.00 93.94 94 TYR A O 1
ATOM 747 N N . VAL A 1 95 ? 0.667 -10.860 -11.772 1.00 92.62 95 VAL A N 1
ATOM 748 C CA . VAL A 1 95 ? 0.400 -11.719 -12.936 1.00 92.62 95 VAL A CA 1
ATOM 749 C C . VAL A 1 95 ? 1.045 -11.176 -14.213 1.00 92.62 95 VAL A C 1
ATOM 751 O O . VAL A 1 95 ? 1.489 -11.968 -15.048 1.00 92.62 95 VAL A O 1
ATOM 754 N N . VAL A 1 96 ? 1.106 -9.854 -14.381 1.00 91.44 96 VAL A N 1
ATOM 755 C CA . VAL A 1 96 ? 1.724 -9.208 -15.549 1.00 91.44 96 VAL A CA 1
ATOM 756 C C . VAL A 1 96 ? 3.244 -9.317 -15.505 1.00 91.44 96 VAL A C 1
ATOM 758 O O . VAL A 1 96 ? 3.856 -9.693 -16.505 1.00 91.44 96 VAL A O 1
ATOM 761 N N . VAL A 1 97 ? 3.841 -9.053 -14.344 1.00 89.31 97 VAL A N 1
ATOM 762 C CA . VAL A 1 97 ? 5.296 -9.078 -14.139 1.00 89.31 97 VAL A CA 1
ATOM 763 C C . VAL A 1 97 ? 5.849 -10.502 -14.230 1.00 89.31 97 VAL A C 1
ATOM 765 O O . VAL A 1 97 ? 6.986 -10.694 -14.651 1.00 89.31 97 VAL A O 1
ATOM 768 N N . ARG A 1 98 ? 5.031 -11.516 -13.906 1.00 89.44 98 ARG A N 1
ATOM 769 C CA . ARG A 1 98 ? 5.392 -12.947 -13.929 1.00 89.44 98 ARG A CA 1
ATOM 770 C C . ARG A 1 98 ? 6.733 -13.237 -13.236 1.00 89.44 98 ARG A C 1
ATOM 772 O O . ARG A 1 98 ? 7.613 -13.847 -13.852 1.00 89.44 98 ARG A O 1
ATOM 779 N N . PRO A 1 99 ? 6.888 -12.873 -11.950 1.00 89.12 99 PRO A N 1
ATOM 780 C CA . PRO A 1 99 ? 8.097 -13.204 -11.210 1.00 89.12 99 PRO A CA 1
ATOM 781 C C . PRO A 1 99 ? 8.284 -14.724 -11.152 1.00 89.12 99 PRO A C 1
ATOM 783 O O . PRO A 1 99 ? 7.318 -15.504 -11.163 1.00 89.12 99 PRO A O 1
ATOM 786 N N . ARG A 1 100 ? 9.543 -15.167 -11.078 1.00 90.75 100 ARG A N 1
ATOM 787 C CA . ARG A 1 100 ? 9.888 -16.594 -11.036 1.00 90.75 100 ARG A CA 1
ATOM 788 C C . ARG A 1 100 ? 9.312 -17.259 -9.787 1.00 90.75 100 ARG A C 1
ATOM 790 O O . ARG A 1 100 ? 9.859 -17.165 -8.692 1.00 90.75 100 ARG A O 1
ATOM 797 N N . GLN A 1 101 ? 8.237 -18.020 -9.982 1.00 89.38 101 GLN A N 1
ATOM 798 C CA . GLN A 1 101 ? 7.477 -18.681 -8.913 1.00 89.38 101 GLN A CA 1
ATOM 799 C C . GLN A 1 101 ? 8.341 -19.583 -8.022 1.00 89.38 101 GLN A C 1
ATOM 801 O O . GLN A 1 101 ? 8.141 -19.638 -6.813 1.00 89.38 101 GLN A O 1
ATOM 806 N N . ALA A 1 102 ? 9.337 -20.258 -8.604 1.00 89.12 102 ALA A N 1
ATOM 807 C CA . ALA A 1 102 ? 10.260 -21.105 -7.853 1.00 89.12 102 ALA A CA 1
ATOM 808 C C . ALA A 1 102 ? 11.119 -20.305 -6.859 1.00 89.12 102 ALA A C 1
ATOM 810 O O . ALA A 1 102 ? 11.376 -20.778 -5.754 1.00 89.12 102 ALA A O 1
ATOM 811 N N . GLU A 1 103 ? 11.549 -19.098 -7.233 1.00 86.12 103 GLU A N 1
ATOM 812 C CA . GLU A 1 103 ? 12.361 -18.229 -6.378 1.00 86.12 103 GLU A CA 1
ATOM 813 C C . GLU A 1 103 ? 11.503 -17.604 -5.271 1.00 86.12 103 GLU A C 1
ATOM 815 O O . GLU A 1 103 ? 11.903 -17.632 -4.107 1.00 86.12 103 GLU A O 1
ATOM 820 N N . VAL A 1 104 ? 10.282 -17.163 -5.602 1.00 89.50 104 VAL A N 1
ATOM 821 C CA . VAL A 1 104 ? 9.309 -16.644 -4.625 1.00 89.50 104 VAL A CA 1
ATOM 822 C C . VAL A 1 104 ? 8.947 -17.713 -3.591 1.00 89.50 104 VAL A C 1
ATOM 824 O O . VAL A 1 104 ? 9.055 -17.473 -2.391 1.00 89.50 104 VAL A O 1
ATOM 827 N N . LEU A 1 105 ? 8.589 -18.924 -4.032 1.00 90.00 105 LEU A N 1
ATOM 828 C CA . LEU A 1 105 ? 8.221 -20.020 -3.132 1.00 90.00 105 LEU A CA 1
ATOM 829 C C . LEU A 1 105 ? 9.395 -20.423 -2.233 1.00 90.00 105 LEU A C 1
ATOM 831 O O . LEU A 1 105 ? 9.225 -20.644 -1.035 1.00 90.00 105 LEU A O 1
ATOM 835 N N . LYS A 1 106 ? 10.609 -20.464 -2.793 1.00 88.50 106 LYS A N 1
ATOM 836 C CA . LYS A 1 106 ? 11.823 -20.722 -2.018 1.00 88.50 106 LYS A CA 1
ATOM 837 C C . LYS A 1 106 ? 12.056 -19.640 -0.962 1.00 88.50 106 LYS A C 1
ATOM 839 O O . LYS A 1 106 ? 12.409 -19.993 0.157 1.00 88.50 106 LYS A O 1
ATOM 844 N N . GLY A 1 107 ? 11.833 -18.366 -1.290 1.00 85.56 107 GLY A N 1
ATOM 845 C CA . GLY A 1 107 ? 11.956 -17.248 -0.349 1.00 85.56 107 GLY A CA 1
ATOM 846 C C . GLY A 1 107 ? 10.931 -17.286 0.788 1.00 85.56 107 GLY A C 1
ATOM 847 O O . GLY A 1 107 ? 11.269 -16.940 1.916 1.00 85.56 107 GLY A O 1
ATOM 848 N N . ILE A 1 108 ? 9.712 -17.771 0.526 1.00 87.75 108 ILE A N 1
ATOM 849 C CA . ILE A 1 108 ? 8.669 -17.936 1.555 1.00 87.75 108 ILE A CA 1
ATOM 850 C C . ILE A 1 108 ? 9.059 -19.015 2.578 1.00 87.75 108 ILE A C 1
ATOM 852 O O . ILE A 1 108 ? 8.853 -18.830 3.775 1.00 87.75 108 ILE A O 1
ATOM 856 N N . PHE A 1 109 ? 9.617 -20.145 2.126 1.00 87.25 109 PHE A N 1
ATOM 857 C CA . PHE A 1 109 ? 9.916 -21.285 3.005 1.00 87.25 109 PHE A CA 1
ATOM 858 C C . PHE A 1 109 ? 11.332 -21.286 3.591 1.00 87.25 109 PHE A C 1
ATOM 860 O O . PHE A 1 109 ? 11.553 -21.898 4.636 1.00 87.25 109 PHE A O 1
ATOM 867 N N . LEU A 1 110 ? 12.300 -20.635 2.939 1.00 85.56 110 LEU A N 1
ATOM 868 C CA . LEU A 1 110 ? 13.685 -20.559 3.403 1.00 85.56 110 LEU A CA 1
ATOM 869 C C . LEU A 1 110 ? 14.097 -19.103 3.664 1.00 85.56 110 LEU A C 1
ATOM 871 O O . LEU A 1 110 ? 14.516 -18.416 2.730 1.00 85.56 110 LEU A O 1
ATOM 875 N N . PRO A 1 111 ? 14.088 -18.648 4.931 1.00 74.56 111 PRO A N 1
ATOM 876 C CA . PRO A 1 111 ? 14.636 -17.352 5.315 1.00 74.56 111 PRO A CA 1
ATOM 877 C C . PRO A 1 111 ? 16.170 -17.429 5.328 1.00 74.56 111 PRO A C 1
ATOM 879 O O . PRO A 1 111 ? 16.805 -17.550 6.374 1.00 74.56 111 PRO A O 1
ATOM 882 N N . TYR A 1 112 ? 16.784 -17.437 4.146 1.00 75.12 112 TYR A N 1
ATOM 883 C CA . TYR A 1 112 ? 18.230 -17.561 3.997 1.00 75.12 112 TYR A CA 1
ATOM 884 C C . TYR A 1 112 ? 18.758 -16.585 2.951 1.00 75.12 112 TYR A C 1
ATOM 886 O O . TYR A 1 112 ? 18.369 -16.634 1.787 1.00 75.12 112 TYR A O 1
ATOM 894 N N . CYS A 1 113 ? 19.704 -15.743 3.360 1.00 71.75 113 CYS A N 1
ATOM 895 C CA . CYS A 1 113 ? 20.407 -14.828 2.473 1.00 71.75 113 CYS A CA 1
ATOM 896 C C . CYS A 1 113 ? 21.912 -15.112 2.512 1.00 71.75 113 CYS A C 1
ATOM 898 O O . CYS A 1 113 ? 22.539 -15.043 3.571 1.00 71.75 113 CYS A O 1
ATOM 900 N N . ARG A 1 114 ? 22.512 -15.433 1.357 1.00 70.56 114 ARG A N 1
ATOM 901 C CA . ARG A 1 114 ? 23.975 -15.545 1.229 1.00 70.56 114 ARG A CA 1
ATOM 902 C C . ARG A 1 114 ? 24.554 -14.162 0.975 1.00 70.56 114 ARG A C 1
ATOM 904 O O . ARG A 1 114 ? 24.364 -13.626 -0.107 1.00 70.56 114 ARG A O 1
ATOM 911 N N . GLY A 1 115 ? 25.285 -13.629 1.952 1.00 71.50 115 GLY A N 1
ATOM 912 C CA . GLY A 1 115 ? 26.012 -12.368 1.796 1.00 71.50 115 GLY A CA 1
ATOM 913 C C . GLY A 1 115 ? 25.188 -11.103 2.039 1.00 71.50 115 GLY A C 1
ATOM 914 O O . GLY A 1 115 ? 25.635 -10.045 1.618 1.00 71.50 115 GLY A O 1
ATOM 915 N N . CYS A 1 116 ? 24.035 -11.187 2.718 1.00 76.00 116 CYS A N 1
ATOM 916 C CA . CYS A 1 116 ? 23.335 -9.984 3.181 1.00 76.00 116 CYS A CA 1
ATOM 917 C C . CYS A 1 116 ? 24.241 -9.186 4.128 1.00 76.00 116 CYS A C 1
ATOM 919 O O . CYS A 1 116 ? 24.752 -9.726 5.115 1.00 76.00 116 CYS A O 1
ATOM 921 N N . GLY A 1 117 ? 24.444 -7.914 3.801 1.00 82.94 117 GLY A N 1
ATOM 922 C CA . GLY A 1 117 ? 25.142 -6.945 4.622 1.00 82.94 117 GLY A CA 1
ATOM 923 C C . GLY A 1 117 ? 24.209 -6.279 5.633 1.00 82.94 117 GLY A C 1
ATOM 924 O O . GLY A 1 117 ? 23.168 -6.809 6.026 1.00 82.94 117 GLY A O 1
ATOM 925 N N . ARG A 1 118 ? 24.624 -5.100 6.109 1.00 85.00 118 ARG A N 1
ATOM 926 C CA . ARG A 1 118 ? 23.846 -4.312 7.076 1.00 85.00 118 ARG A CA 1
ATOM 927 C C . ARG A 1 118 ? 22.619 -3.662 6.440 1.00 85.00 118 ARG A C 1
ATOM 929 O O . ARG A 1 118 ? 21.597 -3.583 7.108 1.00 85.00 118 ARG A O 1
ATOM 936 N N . GLU A 1 119 ? 22.709 -3.238 5.183 1.00 83.75 119 GLU A N 1
ATOM 937 C CA . GLU A 1 119 ? 21.629 -2.522 4.490 1.00 83.75 119 GLU A CA 1
ATOM 938 C C . GLU A 1 119 ? 20.408 -3.423 4.263 1.00 83.75 119 GLU A C 1
ATOM 940 O O . GLU A 1 119 ? 19.283 -3.053 4.590 1.00 83.75 119 GLU A O 1
ATOM 945 N N . GLU A 1 120 ? 20.623 -4.658 3.810 1.00 84.75 120 GLU A N 1
ATOM 946 C CA . GLU A 1 120 ? 19.552 -5.630 3.579 1.00 84.75 120 GLU A CA 1
ATOM 947 C C . GLU A 1 120 ? 18.901 -6.069 4.896 1.00 84.75 120 GLU A C 1
ATOM 949 O O . GLU A 1 120 ? 17.688 -6.276 4.964 1.00 84.75 120 GLU A O 1
ATOM 954 N N . LEU A 1 121 ? 19.695 -6.171 5.971 1.00 86.69 121 LEU A N 1
ATOM 955 C CA . LEU A 1 121 ? 19.175 -6.447 7.308 1.00 86.69 121 LEU A CA 1
ATOM 956 C C . LEU A 1 121 ? 18.329 -5.278 7.830 1.00 86.69 121 LEU A C 1
ATOM 958 O O . LEU A 1 121 ? 17.258 -5.511 8.386 1.00 86.69 121 LEU A O 1
ATOM 962 N N . LEU A 1 122 ? 18.782 -4.035 7.642 1.00 88.75 122 LEU A N 1
ATOM 963 C CA . LEU A 1 122 ? 18.021 -2.840 8.015 1.00 88.75 122 LEU A CA 1
ATOM 964 C C . LEU A 1 122 ? 16.703 -2.762 7.240 1.00 88.75 122 LEU A C 1
ATOM 966 O O . LEU A 1 122 ? 15.668 -2.479 7.842 1.00 88.75 122 LEU A O 1
ATOM 970 N N . GLN A 1 123 ? 16.707 -3.096 5.948 1.00 85.88 123 GLN A N 1
ATOM 971 C CA . GLN A 1 123 ? 15.489 -3.167 5.145 1.00 85.88 123 GLN A CA 1
ATOM 972 C C . GLN A 1 123 ? 14.538 -4.265 5.646 1.00 85.88 123 GLN A C 1
ATOM 974 O O . GLN A 1 123 ? 13.341 -4.020 5.786 1.00 85.88 123 GLN A O 1
ATOM 979 N N . ALA A 1 124 ? 15.053 -5.449 5.994 1.00 86.00 124 ALA A N 1
ATOM 980 C CA . ALA A 1 124 ? 14.246 -6.532 6.557 1.00 86.00 124 ALA A CA 1
ATOM 981 C C . ALA A 1 124 ? 13.614 -6.150 7.908 1.00 86.00 124 ALA A C 1
ATOM 983 O O . ALA A 1 124 ? 12.428 -6.397 8.130 1.00 86.00 124 ALA A O 1
ATOM 984 N N . VAL A 1 125 ? 14.374 -5.502 8.796 1.00 88.50 125 VAL A N 1
ATOM 985 C CA . VAL A 1 125 ? 13.853 -4.972 10.068 1.00 88.50 125 VAL A CA 1
ATOM 986 C C . VAL A 1 125 ? 12.814 -3.876 9.817 1.00 88.50 125 VAL A C 1
ATOM 988 O O . VAL A 1 125 ? 11.788 -3.846 10.495 1.00 88.50 125 VAL A O 1
ATOM 991 N N . GLY A 1 126 ? 13.034 -3.024 8.812 1.00 88.19 126 GLY A N 1
ATOM 992 C CA . GLY A 1 126 ? 12.074 -2.014 8.368 1.00 88.19 126 GLY A CA 1
ATOM 993 C C . GLY A 1 126 ? 10.744 -2.621 7.918 1.00 88.19 126 GLY A C 1
ATOM 994 O O . GLY A 1 126 ? 9.693 -2.153 8.344 1.00 88.19 126 GLY A O 1
ATOM 995 N N . ILE A 1 127 ? 10.776 -3.714 7.146 1.00 86.38 127 ILE A N 1
ATOM 996 C CA . ILE A 1 127 ? 9.570 -4.450 6.727 1.00 86.38 127 ILE A CA 1
ATOM 997 C C . ILE A 1 127 ? 8.825 -5.015 7.943 1.00 86.38 127 ILE A C 1
ATOM 999 O O . ILE A 1 127 ? 7.607 -4.879 8.036 1.00 86.38 127 ILE A O 1
ATOM 1003 N N . VAL A 1 128 ? 9.536 -5.606 8.910 1.00 87.50 128 VAL A N 1
ATOM 1004 C CA . VAL A 1 128 ? 8.911 -6.112 10.147 1.00 87.50 128 VAL A CA 1
ATOM 1005 C C . VAL A 1 128 ? 8.246 -4.978 10.934 1.00 87.50 128 VAL A C 1
ATOM 1007 O O . VAL A 1 128 ? 7.117 -5.136 11.397 1.00 87.50 128 VAL A O 1
ATOM 1010 N N . GLY A 1 129 ? 8.914 -3.826 11.052 1.00 84.81 129 GLY A N 1
ATOM 1011 C CA . GLY A 1 129 ? 8.364 -2.640 11.711 1.00 84.81 129 GLY A CA 1
ATOM 1012 C C . GLY A 1 129 ? 7.152 -2.050 10.986 1.00 84.81 129 GLY A C 1
ATOM 1013 O O . GLY A 1 129 ? 6.199 -1.639 11.639 1.00 84.81 129 GLY A O 1
ATOM 1014 N N . ALA A 1 130 ? 7.154 -2.064 9.652 1.00 83.44 130 ALA A N 1
ATOM 1015 C CA . ALA A 1 130 ? 6.033 -1.596 8.841 1.00 83.44 130 ALA A CA 1
ATOM 1016 C C . ALA A 1 130 ? 4.797 -2.506 8.963 1.00 83.44 130 ALA A C 1
ATOM 1018 O O . ALA A 1 130 ? 3.673 -2.018 8.952 1.00 83.44 130 ALA A O 1
ATOM 1019 N N . ILE A 1 131 ? 4.987 -3.822 9.118 1.00 84.69 131 ILE A N 1
ATOM 1020 C CA . ILE A 1 131 ? 3.877 -4.780 9.266 1.00 84.69 131 ILE A CA 1
ATOM 1021 C C . ILE A 1 131 ? 3.262 -4.713 10.673 1.00 84.69 131 ILE A C 1
ATOM 1023 O O . ILE A 1 131 ? 2.046 -4.834 10.835 1.00 84.69 131 ILE A O 1
ATOM 1027 N N . ILE A 1 132 ? 4.085 -4.538 11.711 1.00 83.75 132 ILE A N 1
ATOM 1028 C CA . ILE A 1 132 ? 3.625 -4.518 13.104 1.00 83.75 132 ILE A CA 1
ATOM 1029 C C . ILE A 1 132 ? 3.286 -3.077 13.506 1.00 83.75 132 ILE A C 1
ATOM 1031 O O . ILE A 1 132 ? 4.073 -2.394 14.154 1.00 83.75 132 ILE A O 1
ATOM 1035 N N . MET A 1 133 ? 2.082 -2.625 13.150 1.00 85.06 133 MET A N 1
ATOM 1036 C CA . MET A 1 133 ? 1.558 -1.304 13.527 1.00 85.06 133 MET A CA 1
ATOM 1037 C C . MET A 1 133 ? 0.931 -1.341 14.936 1.00 85.06 133 MET A C 1
ATOM 1039 O O . MET A 1 133 ? -0.118 -1.966 15.121 1.00 85.06 133 MET A O 1
ATOM 1043 N N . PRO A 1 134 ? 1.507 -0.662 15.953 1.00 81.81 134 PRO A N 1
ATOM 1044 C CA . PRO A 1 134 ? 1.008 -0.745 17.329 1.00 81.81 134 PRO A CA 1
ATOM 1045 C C . PRO A 1 134 ? -0.416 -0.206 17.496 1.00 81.81 134 PRO A C 1
ATOM 1047 O O . PRO A 1 134 ? -1.203 -0.768 18.256 1.00 81.81 134 PRO A O 1
ATOM 1050 N N . HIS A 1 135 ? -0.776 0.853 16.764 1.00 82.88 135 HIS A N 1
ATOM 1051 C CA . HIS A 1 135 ? -2.105 1.463 16.837 1.00 82.88 135 HIS A CA 1
ATOM 1052 C C . HIS A 1 135 ? -3.217 0.519 16.338 1.00 82.88 135 HIS A C 1
ATOM 1054 O O . HIS A 1 135 ? -4.324 0.547 16.876 1.00 82.88 135 HIS A O 1
ATOM 1060 N N . ASN A 1 136 ? -2.911 -0.409 15.419 1.00 83.62 136 ASN A N 1
ATOM 1061 C CA . ASN A 1 136 ? -3.867 -1.425 14.964 1.00 83.62 136 ASN A CA 1
ATOM 1062 C C . ASN A 1 136 ? -4.255 -2.408 16.077 1.00 83.62 136 ASN A C 1
ATOM 1064 O O . ASN A 1 136 ? -5.386 -2.892 16.099 1.00 83.62 136 ASN A O 1
ATOM 1068 N N . ILE A 1 137 ? -3.368 -2.671 17.044 1.00 84.06 137 ILE A N 1
ATOM 1069 C CA . ILE A 1 137 ? -3.689 -3.524 18.200 1.00 84.06 137 ILE A CA 1
ATOM 1070 C C . ILE A 1 137 ? -4.744 -2.850 19.089 1.00 84.06 137 ILE A C 1
ATOM 1072 O O . ILE A 1 137 ? -5.667 -3.513 19.581 1.00 84.06 137 ILE A O 1
ATOM 1076 N N . PHE A 1 138 ? -4.643 -1.530 19.274 1.00 80.94 138 PHE A N 1
ATOM 1077 C CA . PHE A 1 138 ? -5.628 -0.747 20.023 1.00 80.94 138 PHE A CA 1
ATOM 1078 C C . PHE A 1 138 ? -6.967 -0.685 19.287 1.00 80.94 138 PHE A C 1
ATOM 1080 O O . PHE A 1 138 ? -8.000 -0.970 19.899 1.00 80.94 138 PHE A O 1
ATOM 1087 N N . LEU A 1 139 ? -6.934 -0.418 17.979 1.00 81.19 139 LEU A N 1
ATOM 1088 C CA . LEU A 1 139 ? -8.117 -0.368 17.121 1.00 81.19 139 LEU A CA 1
ATOM 1089 C C . LEU A 1 139 ? -8.860 -1.712 17.081 1.00 81.19 139 LEU A C 1
ATOM 1091 O O . LEU A 1 139 ? -10.068 -1.774 17.294 1.00 81.19 139 LEU A O 1
ATOM 1095 N N . HIS A 1 140 ? -8.151 -2.824 16.885 1.00 81.69 140 HIS A N 1
ATOM 1096 C CA . HIS A 1 140 ? -8.780 -4.145 16.866 1.00 81.69 140 HIS A CA 1
ATOM 1097 C C . HIS A 1 140 ? -9.408 -4.491 18.227 1.00 81.69 140 HIS A C 1
ATOM 1099 O O . HIS A 1 140 ? -10.498 -5.057 18.313 1.00 81.69 140 HIS A O 1
ATOM 1105 N N . SER A 1 141 ? -8.751 -4.092 19.320 1.00 83.69 141 SER A N 1
ATOM 1106 C CA . SER A 1 141 ? -9.263 -4.292 20.678 1.00 83.69 141 SER A CA 1
ATOM 1107 C C . SER A 1 141 ? -10.514 -3.459 20.992 1.00 83.69 141 SER A C 1
ATOM 1109 O O . SER A 1 141 ? -11.304 -3.868 21.850 1.00 83.69 141 SER A O 1
ATOM 1111 N N . SER A 1 142 ? -10.696 -2.291 20.365 1.00 79.75 142 SER A N 1
ATOM 1112 C CA . SER A 1 142 ? -11.905 -1.470 20.516 1.00 79.75 142 SER A CA 1
ATOM 1113 C C . SER A 1 142 ? -13.031 -1.952 19.600 1.00 79.75 142 SER A C 1
ATOM 1115 O O . SER A 1 142 ? -14.159 -2.096 20.071 1.00 79.75 142 SER A O 1
ATOM 1117 N N . LEU A 1 143 ? -12.727 -2.321 18.352 1.00 79.12 143 LEU A N 1
ATOM 1118 C CA . LEU A 1 143 ? -13.700 -2.851 17.389 1.00 79.12 143 LEU A CA 1
ATOM 1119 C C . LEU A 1 143 ? -14.378 -4.137 17.876 1.00 79.12 143 LEU A C 1
ATOM 1121 O O . LEU A 1 143 ? -15.594 -4.270 17.774 1.00 79.12 143 LEU A O 1
ATOM 1125 N N . VAL A 1 144 ? -13.639 -5.053 18.508 1.00 80.75 144 VAL A N 1
ATOM 1126 C CA . VAL A 1 144 ? -14.228 -6.274 19.094 1.00 80.75 144 VAL A CA 1
ATOM 1127 C C . VAL A 1 144 ? -15.265 -5.947 20.183 1.00 80.75 144 VAL A C 1
ATOM 1129 O O . VAL A 1 144 ? -16.189 -6.725 20.422 1.00 80.75 144 VAL A O 1
ATOM 1132 N N . LYS A 1 145 ? -15.161 -4.782 20.839 1.00 79.62 145 LYS A N 1
ATOM 1133 C CA . LYS A 1 145 ? -16.089 -4.362 21.900 1.00 79.62 145 LYS A CA 1
ATOM 1134 C C . LYS A 1 145 ? -17.356 -3.680 21.399 1.00 79.62 145 LYS A C 1
ATOM 1136 O O . LYS A 1 145 ? -18.296 -3.580 22.185 1.00 79.62 145 LYS A O 1
ATOM 1141 N N . THR A 1 146 ? -17.398 -3.208 20.154 1.00 77.94 146 THR A N 1
ATOM 1142 C CA . THR A 1 146 ? -18.593 -2.547 19.601 1.00 77.94 146 THR A CA 1
ATOM 1143 C C . THR A 1 146 ? -19.700 -3.551 19.275 1.00 77.94 146 THR A C 1
ATOM 1145 O O . THR A 1 146 ? -20.878 -3.192 19.272 1.00 77.94 146 THR A O 1
ATOM 1148 N N . ARG A 1 147 ? -19.355 -4.829 19.054 1.00 78.19 147 ARG A N 1
ATOM 1149 C CA . ARG A 1 147 ? -20.334 -5.899 18.830 1.00 78.19 147 ARG A CA 1
ATOM 1150 C C . ARG A 1 147 ? -21.002 -6.300 20.154 1.00 78.19 147 ARG A C 1
ATOM 1152 O O . ARG A 1 147 ? -20.337 -6.645 21.131 1.00 78.19 147 ARG A O 1
ATOM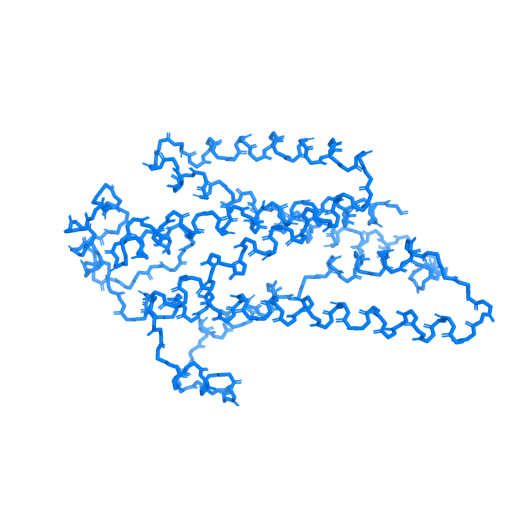 1159 N N . ALA A 1 148 ? -22.335 -6.265 20.185 1.00 75.75 148 ALA A N 1
ATOM 1160 C CA . ALA A 1 148 ? -23.122 -6.640 21.357 1.00 75.75 148 ALA A CA 1
ATOM 1161 C C . ALA A 1 148 ? -23.082 -8.164 21.564 1.00 75.75 148 ALA A C 1
ATOM 1163 O O . ALA A 1 148 ? -23.665 -8.916 20.787 1.00 75.75 148 ALA A O 1
ATOM 1164 N N . ILE A 1 149 ? -22.389 -8.611 22.613 1.00 81.81 149 ILE A N 1
ATOM 1165 C CA . ILE A 1 149 ? -22.251 -10.027 22.977 1.00 81.81 149 ILE A CA 1
ATOM 1166 C C . ILE A 1 149 ? -22.765 -10.204 24.402 1.00 81.81 149 ILE A C 1
ATOM 1168 O O . ILE A 1 149 ? -22.335 -9.496 25.317 1.00 81.81 149 ILE A O 1
ATOM 1172 N N . ASP A 1 150 ? -23.664 -11.166 24.598 1.00 83.00 150 ASP A N 1
ATOM 1173 C CA . ASP A 1 150 ? -24.138 -11.553 25.924 1.00 83.00 150 ASP A CA 1
ATOM 1174 C C . ASP A 1 150 ? -23.023 -12.296 26.679 1.00 83.00 150 ASP A C 1
ATOM 1176 O O . ASP A 1 150 ? -22.804 -13.494 26.503 1.00 83.00 150 ASP A O 1
ATOM 1180 N N . ARG A 1 151 ? -22.293 -11.561 27.526 1.00 83.69 151 ARG A N 1
ATOM 1181 C CA . ARG A 1 151 ? -21.155 -1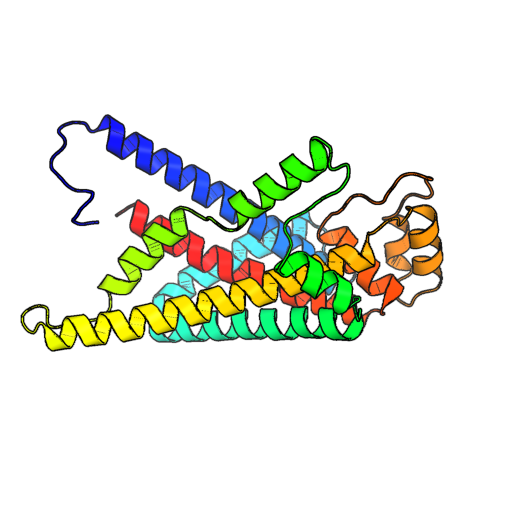2.086 28.302 1.00 83.69 151 ARG A CA 1
ATOM 1182 C C . ARG A 1 151 ? -21.570 -13.045 29.419 1.00 83.69 151 ARG A C 1
ATOM 1184 O O . ARG A 1 151 ? -20.694 -13.642 30.039 1.00 83.69 151 ARG A O 1
ATOM 1191 N N . SER A 1 152 ? -22.869 -13.190 29.694 1.00 85.56 152 SER A N 1
ATOM 1192 C CA . SER A 1 152 ? -23.366 -14.145 30.689 1.00 85.56 152 SER A CA 1
ATOM 1193 C C . SER A 1 152 ? -23.329 -15.589 30.176 1.00 85.56 152 SER A C 1
ATOM 1195 O O . SER A 1 152 ? -23.193 -16.525 30.966 1.00 85.56 152 SER A O 1
ATOM 1197 N N . LYS A 1 153 ? -23.387 -15.781 28.850 1.00 90.62 153 LYS A N 1
ATOM 1198 C CA . LYS A 1 153 ? -23.390 -17.095 28.200 1.00 90.62 153 LYS A CA 1
ATOM 1199 C C . LYS A 1 153 ? -22.014 -17.415 27.633 1.00 90.62 153 LYS A C 1
ATOM 1201 O O . LYS A 1 153 ? -21.557 -16.796 26.675 1.00 90.62 153 LYS A O 1
ATOM 1206 N N . LYS A 1 154 ? -21.366 -18.440 28.192 1.00 89.25 154 LYS A N 1
ATOM 1207 C CA . LYS A 1 154 ? -20.031 -18.883 27.757 1.00 89.25 154 LYS A CA 1
ATOM 1208 C C . LYS A 1 154 ? -20.000 -19.305 26.282 1.00 89.25 154 LYS A C 1
ATOM 1210 O O . LYS A 1 154 ? -19.031 -19.000 25.595 1.00 89.25 154 LYS A O 1
ATOM 1215 N N . GLU A 1 155 ? -21.061 -19.951 25.800 1.00 89.56 155 GLU A N 1
ATOM 1216 C CA . GLU A 1 155 ? -21.189 -20.395 24.404 1.00 89.56 155 GLU A CA 1
ATOM 1217 C C . GLU A 1 155 ? -21.190 -19.211 23.426 1.00 89.56 155 GLU A C 1
ATOM 1219 O O . GLU A 1 155 ? -20.438 -19.223 22.457 1.00 89.56 155 GLU A O 1
ATOM 1224 N N . ALA A 1 156 ? -21.922 -18.134 23.739 1.00 86.62 156 ALA A N 1
ATOM 1225 C CA . ALA A 1 156 ? -21.971 -16.927 22.907 1.00 86.62 156 ALA A CA 1
ATOM 1226 C C . ALA A 1 156 ? -20.608 -16.218 22.816 1.00 86.62 156 ALA A C 1
ATOM 1228 O O . ALA A 1 156 ? -20.246 -15.681 21.771 1.00 86.62 156 ALA A O 1
ATOM 1229 N N . VAL A 1 157 ? -19.821 -16.237 23.898 1.00 88.25 157 VAL A N 1
ATOM 1230 C CA . VAL A 1 157 ? -18.457 -15.681 23.904 1.00 88.25 157 VAL A CA 1
ATOM 1231 C C . VAL A 1 157 ? -17.498 -16.548 23.082 1.00 88.25 157 VAL A C 1
ATOM 1233 O O . VAL A 1 157 ? -16.656 -16.013 22.364 1.00 88.25 157 VAL A O 1
ATOM 1236 N N . GLN A 1 158 ? -17.611 -17.877 23.166 1.00 87.94 158 GLN A N 1
ATOM 1237 C CA . GLN A 1 158 ? -16.788 -18.794 22.370 1.00 87.94 158 GLN A CA 1
ATOM 1238 C C . GLN A 1 158 ? -17.089 -18.676 20.875 1.00 87.94 158 GLN A C 1
ATOM 1240 O O . GLN A 1 158 ? -16.158 -18.593 20.076 1.00 87.94 158 GLN A O 1
ATOM 1245 N N . GLU A 1 159 ? -18.369 -18.612 20.513 1.00 89.50 159 GLU A N 1
ATOM 1246 C CA . GLU A 1 159 ? -18.808 -18.408 19.136 1.00 89.50 159 GLU A CA 1
ATOM 1247 C C . GLU A 1 159 ? -18.310 -17.060 18.591 1.00 89.50 159 GLU A C 1
ATOM 1249 O O . GLU A 1 159 ? -17.687 -17.017 17.529 1.00 89.50 159 GLU A O 1
ATOM 1254 N N . ALA A 1 160 ? -18.473 -15.972 19.353 1.00 87.69 160 ALA A N 1
ATOM 1255 C CA . ALA A 1 160 ? -17.952 -14.662 18.968 1.00 87.69 160 ALA A CA 1
ATOM 1256 C C . ALA A 1 160 ? -16.429 -14.684 18.757 1.00 87.69 160 ALA A C 1
ATOM 1258 O O . ALA A 1 160 ? -15.942 -14.180 17.747 1.00 87.69 160 ALA A O 1
ATOM 1259 N N . ASN A 1 161 ? -15.672 -15.313 19.663 1.00 87.56 161 ASN A N 1
ATOM 1260 C CA . ASN A 1 161 ? -14.220 -15.439 19.525 1.00 87.56 161 ASN A CA 1
ATOM 1261 C C . ASN A 1 161 ? -13.817 -16.232 18.274 1.00 87.56 161 ASN A C 1
ATOM 1263 O 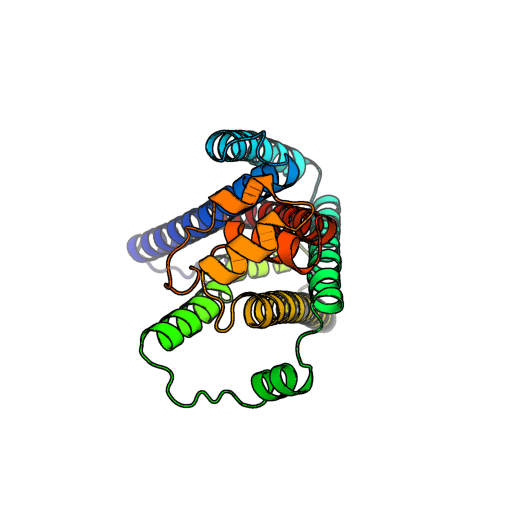O . ASN A 1 161 ? -12.824 -15.881 17.641 1.00 87.56 161 ASN A O 1
ATOM 1267 N N . MET A 1 162 ? -14.567 -17.273 17.901 1.00 89.94 162 MET A N 1
ATOM 1268 C CA . MET A 1 162 ? -14.297 -18.049 16.686 1.00 89.94 162 MET A CA 1
ATOM 1269 C C . MET A 1 162 ? -14.529 -17.216 15.419 1.00 89.94 162 MET A C 1
ATOM 1271 O O . MET A 1 162 ? -13.695 -17.249 14.510 1.00 89.94 162 MET A O 1
ATOM 1275 N N . TYR A 1 163 ? -15.614 -16.436 15.367 1.00 89.50 163 TYR A N 1
ATOM 1276 C CA . TYR A 1 163 ? -15.862 -15.525 14.246 1.00 89.50 163 TYR A CA 1
ATOM 1277 C C . TYR A 1 163 ? -14.786 -14.447 14.146 1.00 89.50 163 TYR A C 1
ATOM 1279 O O . TYR A 1 163 ? -14.229 -14.267 13.066 1.00 89.50 163 TYR A O 1
ATOM 1287 N N . PHE A 1 164 ? -14.424 -13.803 15.260 1.00 87.06 164 PHE A N 1
ATOM 1288 C CA . PHE A 1 164 ? -13.363 -12.795 15.258 1.00 87.06 164 PHE A CA 1
ATOM 1289 C C . PHE A 1 164 ? -12.013 -13.376 14.849 1.00 87.06 164 PHE A C 1
ATOM 1291 O O . PHE A 1 164 ? -11.321 -12.778 14.037 1.00 87.06 164 PHE A O 1
ATOM 1298 N N . LEU A 1 165 ? -11.644 -14.558 15.352 1.00 89.81 165 LEU A N 1
ATOM 1299 C CA . LEU A 1 165 ? -10.401 -15.215 14.951 1.00 89.81 165 LEU A CA 1
ATOM 1300 C C . LEU A 1 165 ? -10.378 -15.484 13.442 1.00 89.81 165 LEU A C 1
ATOM 1302 O O . LEU A 1 165 ? -9.363 -15.251 12.792 1.00 89.81 165 LEU A O 1
ATOM 1306 N N . THR A 1 166 ? -11.496 -15.958 12.892 1.00 91.06 166 THR A N 1
ATOM 1307 C CA . THR A 1 166 ? -11.626 -16.251 11.460 1.00 91.06 166 THR A CA 1
ATOM 1308 C C . THR A 1 166 ? -11.546 -14.972 10.623 1.00 91.06 166 THR A C 1
ATOM 1310 O O . THR A 1 166 ? -10.812 -14.939 9.639 1.00 91.06 166 THR A O 1
ATOM 1313 N N . GLU A 1 167 ? -12.239 -13.908 11.038 1.00 88.06 167 GLU A N 1
ATOM 1314 C CA . GLU A 1 167 ? -12.227 -12.588 10.394 1.00 88.06 167 GLU A CA 1
ATOM 1315 C C . GLU A 1 167 ? -10.814 -11.987 10.380 1.00 88.06 167 GLU A C 1
ATOM 1317 O O . GLU A 1 167 ? -10.291 -11.654 9.314 1.00 88.06 167 GLU A O 1
ATOM 1322 N N . SER A 1 168 ? -10.145 -11.934 11.538 1.00 87.69 168 SER A N 1
ATOM 1323 C CA . SER A 1 168 ? -8.778 -11.416 11.645 1.00 87.69 168 SER A CA 1
ATOM 1324 C C . SER A 1 168 ? -7.780 -12.271 10.863 1.00 87.69 168 SER A C 1
ATOM 1326 O O . SER A 1 168 ? -6.886 -11.731 10.216 1.00 87.69 168 SER A O 1
ATOM 1328 N N . CYS A 1 169 ? -7.916 -13.602 10.897 1.00 91.19 169 CYS A N 1
ATOM 1329 C CA . CYS A 1 169 ? -7.034 -14.507 10.161 1.00 91.19 169 CYS A CA 1
ATOM 1330 C C . CYS A 1 169 ? -7.170 -14.308 8.648 1.00 91.19 169 CYS A C 1
ATOM 1332 O O . CYS A 1 169 ? -6.156 -14.196 7.960 1.00 91.19 169 CYS A O 1
ATOM 1334 N N . LEU A 1 170 ? -8.400 -14.187 8.141 1.00 91.00 170 LEU A N 1
ATOM 1335 C CA . LEU A 1 170 ? -8.658 -13.920 6.728 1.00 91.00 170 LEU A CA 1
ATOM 1336 C C . LEU A 1 170 ? -8.085 -12.561 6.301 1.00 91.00 170 LEU A C 1
ATOM 1338 O O . LEU A 1 170 ? -7.396 -12.482 5.285 1.00 91.00 170 LEU A O 1
ATOM 1342 N N . ALA A 1 171 ? -8.320 -11.507 7.088 1.00 87.50 171 ALA A N 1
ATOM 1343 C CA . ALA A 1 171 ? -7.814 -10.168 6.791 1.00 87.50 171 ALA A CA 1
ATOM 1344 C C . ALA A 1 171 ? -6.275 -10.122 6.772 1.00 87.50 171 ALA A C 1
ATOM 1346 O O . ALA A 1 171 ? -5.678 -9.592 5.833 1.00 87.50 171 ALA A O 1
ATOM 1347 N N . LEU A 1 172 ? -5.620 -10.733 7.767 1.00 89.00 172 LEU A N 1
ATOM 1348 C CA . LEU A 1 172 ? -4.158 -10.823 7.826 1.00 89.00 172 LEU A CA 1
ATOM 1349 C C . LEU A 1 172 ? -3.584 -11.691 6.703 1.00 89.00 172 LEU A C 1
ATOM 1351 O O . LEU A 1 172 ? -2.521 -11.372 6.176 1.00 89.00 172 LEU A O 1
ATOM 1355 N N . PHE A 1 173 ? -4.282 -12.753 6.296 1.00 92.06 173 PHE A N 1
ATOM 1356 C CA . PHE A 1 173 ? -3.868 -13.585 5.169 1.00 92.06 173 PHE A CA 1
ATOM 1357 C C . PHE A 1 173 ? -3.930 -12.822 3.839 1.00 92.06 173 PHE A C 1
ATOM 1359 O O . PHE A 1 173 ? -2.987 -12.885 3.053 1.00 92.06 173 PHE A O 1
ATOM 1366 N N . ILE A 1 174 ? -4.991 -12.043 3.603 1.00 91.38 174 ILE A N 1
ATOM 1367 C CA . ILE A 1 174 ? -5.092 -11.170 2.422 1.00 91.38 174 ILE A CA 1
ATOM 1368 C C . ILE A 1 174 ? -3.983 -10.110 2.442 1.00 91.38 174 ILE A C 1
ATOM 1370 O O . ILE A 1 174 ? -3.320 -9.903 1.428 1.00 91.38 174 ILE A O 1
ATOM 1374 N N . SER A 1 175 ? -3.729 -9.486 3.597 1.00 90.19 175 SER A N 1
ATOM 1375 C CA . SER A 1 175 ? -2.629 -8.526 3.764 1.00 90.19 175 SER A CA 1
ATOM 1376 C C . SER A 1 175 ? -1.261 -9.157 3.473 1.00 90.19 175 SER A C 1
ATOM 1378 O O . SER A 1 175 ? -0.447 -8.586 2.747 1.00 90.19 175 SER A O 1
ATOM 1380 N N . PHE A 1 176 ? -1.026 -10.383 3.949 1.00 91.62 176 PHE A N 1
ATOM 1381 C CA . PHE A 1 176 ? 0.174 -11.152 3.620 1.00 91.62 176 PHE A CA 1
ATOM 1382 C C . PHE A 1 176 ? 0.321 -11.378 2.108 1.00 91.62 176 PHE A C 1
ATOM 1384 O O . PHE A 1 176 ? 1.409 -11.166 1.575 1.00 91.62 176 PHE A O 1
ATOM 1391 N N . LEU A 1 177 ? -0.754 -11.758 1.407 1.00 93.06 177 LEU A N 1
ATOM 1392 C CA . LEU A 1 177 ? -0.722 -11.945 -0.048 1.00 93.06 177 LEU A CA 1
ATOM 1393 C C . LEU A 1 177 ? -0.416 -10.643 -0.795 1.00 93.06 177 LEU A C 1
ATOM 1395 O O . LEU A 1 177 ? 0.407 -10.654 -1.706 1.00 93.06 177 LEU A O 1
ATOM 1399 N N . ILE A 1 178 ? -1.022 -9.522 -0.393 1.00 92.88 178 ILE A N 1
ATOM 1400 C CA . ILE A 1 178 ? -0.747 -8.207 -0.988 1.00 92.88 178 ILE A CA 1
ATOM 1401 C C . ILE A 1 178 ? 0.731 -7.837 -0.811 1.00 92.88 178 ILE A C 1
ATOM 1403 O O . ILE A 1 178 ? 1.402 -7.505 -1.788 1.00 92.88 178 ILE A O 1
ATOM 1407 N N . ASN A 1 179 ? 1.260 -7.958 0.410 1.00 92.06 179 ASN A N 1
ATOM 1408 C CA . ASN A 1 179 ? 2.667 -7.674 0.691 1.00 92.06 179 ASN A CA 1
ATOM 1409 C C . ASN A 1 179 ? 3.603 -8.596 -0.102 1.00 92.06 179 ASN A C 1
ATOM 1411 O O . ASN A 1 179 ? 4.609 -8.139 -0.641 1.00 92.06 179 ASN A O 1
ATOM 1415 N N . LEU A 1 180 ? 3.257 -9.880 -0.233 1.00 92.31 180 LEU A N 1
ATOM 1416 C CA . LEU A 1 180 ? 4.005 -10.828 -1.055 1.00 92.31 180 LEU A CA 1
ATOM 1417 C C . LEU A 1 180 ? 4.020 -10.412 -2.533 1.00 92.31 180 LEU A C 1
ATOM 1419 O O . LEU A 1 180 ? 5.078 -10.451 -3.160 1.00 92.31 180 LEU A O 1
ATOM 1423 N N . PHE A 1 181 ? 2.873 -10.009 -3.086 1.00 92.75 181 PHE A N 1
ATOM 1424 C CA . PHE A 1 181 ? 2.766 -9.563 -4.476 1.00 92.75 181 PHE A CA 1
ATOM 1425 C C . PHE A 1 181 ? 3.606 -8.317 -4.732 1.00 92.75 181 PHE A C 1
ATOM 1427 O O . PHE A 1 181 ? 4.420 -8.323 -5.654 1.00 92.75 181 PHE A O 1
ATOM 1434 N N . VAL A 1 182 ? 3.474 -7.291 -3.887 1.00 91.62 182 VAL A N 1
ATOM 1435 C CA . VAL A 1 182 ? 4.240 -6.044 -4.013 1.00 91.62 182 VAL A CA 1
ATOM 1436 C C . VAL A 1 182 ? 5.742 -6.313 -3.917 1.00 91.62 182 VAL A C 1
ATOM 1438 O O . VAL A 1 182 ? 6.495 -5.882 -4.789 1.00 91.62 182 VAL A O 1
ATOM 1441 N N . MET A 1 183 ? 6.184 -7.086 -2.921 1.00 90.50 183 MET A N 1
ATOM 1442 C CA . MET A 1 183 ? 7.603 -7.409 -2.746 1.00 90.50 183 MET A CA 1
ATOM 1443 C C . MET A 1 183 ? 8.170 -8.229 -3.909 1.00 90.50 183 MET A C 1
ATOM 1445 O O . MET A 1 183 ? 9.296 -7.984 -4.334 1.00 90.50 183 MET A O 1
ATOM 1449 N N . ALA A 1 184 ? 7.408 -9.183 -4.451 1.00 91.69 184 ALA A N 1
ATOM 1450 C CA . ALA A 1 184 ? 7.845 -9.980 -5.596 1.00 91.69 184 ALA A CA 1
ATOM 1451 C C . ALA A 1 184 ? 7.932 -9.145 -6.883 1.00 91.69 184 ALA A C 1
ATOM 1453 O O . ALA A 1 184 ? 8.892 -9.287 -7.639 1.00 91.69 184 ALA A O 1
ATOM 1454 N N . VAL A 1 185 ? 6.958 -8.258 -7.112 1.00 91.69 185 VAL A N 1
ATOM 1455 C CA . VAL A 1 185 ? 6.949 -7.328 -8.249 1.00 91.69 185 VAL A CA 1
ATOM 1456 C C . VAL A 1 185 ? 8.136 -6.369 -8.173 1.00 91.69 185 VAL A C 1
ATOM 1458 O O . VAL A 1 185 ? 8.850 -6.202 -9.158 1.00 91.69 185 VAL A O 1
ATOM 1461 N N . PHE A 1 186 ? 8.390 -5.783 -7.001 1.00 89.44 186 PHE A N 1
ATOM 1462 C CA . PHE A 1 186 ? 9.521 -4.875 -6.796 1.00 89.44 186 PHE A CA 1
ATOM 1463 C C . PHE A 1 186 ? 10.859 -5.602 -6.894 1.00 89.44 186 PHE A C 1
ATOM 1465 O O . PHE A 1 186 ? 11.798 -5.069 -7.480 1.00 89.44 186 PHE A O 1
ATOM 1472 N N . GLY A 1 187 ? 10.930 -6.831 -6.381 1.00 89.00 187 GLY A N 1
ATOM 1473 C CA . GLY A 1 187 ? 12.076 -7.710 -6.566 1.00 89.00 187 GLY A CA 1
ATOM 1474 C C . GLY A 1 187 ? 12.409 -7.866 -8.046 1.00 89.00 187 GLY A C 1
ATOM 1475 O O . GLY A 1 187 ? 13.488 -7.476 -8.464 1.00 89.00 187 GLY A O 1
ATOM 1476 N N . GLU A 1 188 ? 11.476 -8.344 -8.867 1.00 88.12 188 GLU A N 1
ATOM 1477 C CA . GLU A 1 188 ? 11.732 -8.550 -10.302 1.00 88.12 188 GLU A CA 1
ATOM 1478 C C . GLU A 1 188 ? 12.027 -7.234 -11.050 1.00 88.12 188 GLU A C 1
ATOM 1480 O O . GLU A 1 188 ? 12.904 -7.193 -11.912 1.00 88.12 188 GLU A O 1
ATOM 1485 N N . ALA A 1 189 ? 11.325 -6.145 -10.713 1.00 85.88 189 ALA A N 1
ATOM 1486 C CA . ALA A 1 189 ? 11.449 -4.868 -11.415 1.00 85.88 189 ALA A CA 1
ATOM 1487 C C . ALA A 1 189 ? 12.768 -4.130 -11.132 1.00 85.88 189 ALA A C 1
ATOM 1489 O O . ALA A 1 189 ? 13.288 -3.473 -12.031 1.00 85.88 189 ALA A O 1
ATOM 1490 N N . PHE A 1 190 ? 13.315 -4.222 -9.914 1.00 85.31 190 PHE A N 1
ATOM 1491 C CA . PHE A 1 190 ? 14.508 -3.464 -9.505 1.00 85.31 190 PHE A CA 1
ATOM 1492 C C . PHE A 1 190 ? 15.787 -4.305 -9.406 1.00 85.31 190 PHE A C 1
ATOM 1494 O O . PHE A 1 190 ? 16.883 -3.740 -9.369 1.00 85.31 190 PHE A O 1
ATOM 1501 N N . TYR A 1 191 ? 15.698 -5.637 -9.368 1.00 81.88 191 TYR A N 1
ATOM 1502 C CA . TYR A 1 191 ? 16.870 -6.485 -9.138 1.00 81.88 191 TYR A CA 1
ATOM 1503 C C . TYR A 1 191 ? 17.933 -6.319 -10.238 1.00 81.88 191 TYR A C 1
ATOM 1505 O O . TYR A 1 191 ? 17.692 -6.593 -11.414 1.00 81.88 191 TYR A O 1
ATOM 1513 N N . HIS A 1 192 ? 19.122 -5.853 -9.830 1.00 76.25 192 HIS A N 1
ATOM 1514 C CA . HIS A 1 192 ? 20.285 -5.533 -10.680 1.00 76.25 192 HIS A CA 1
ATOM 1515 C C . HIS A 1 192 ? 20.032 -4.531 -11.819 1.00 76.25 192 HIS A C 1
ATOM 1517 O O . HIS A 1 192 ? 20.806 -4.494 -12.776 1.00 76.25 192 HIS A O 1
ATOM 1523 N N . GLN A 1 193 ? 18.994 -3.694 -11.726 1.00 81.00 193 GLN A N 1
ATOM 1524 C CA . GLN A 1 193 ? 18.742 -2.663 -12.734 1.00 81.00 193 GLN A CA 1
ATOM 1525 C C . GLN A 1 193 ? 19.600 -1.414 -12.496 1.00 81.00 193 GLN A C 1
ATOM 1527 O O . GLN A 1 193 ? 19.689 -0.895 -11.378 1.00 81.00 193 GLN A O 1
ATOM 1532 N N . ARG A 1 194 ? 20.212 -0.909 -13.572 1.00 83.69 194 ARG A N 1
ATOM 1533 C CA . ARG A 1 194 ? 20.945 0.365 -13.581 1.00 83.69 194 ARG A CA 1
ATOM 1534 C C . ARG A 1 194 ? 20.064 1.479 -14.123 1.00 83.69 194 ARG A C 1
ATOM 1536 O O . ARG A 1 194 ? 19.192 1.228 -14.956 1.00 83.69 194 ARG A O 1
ATOM 1543 N N . ASN A 1 195 ? 20.314 2.713 -13.689 1.00 84.19 195 ASN A N 1
ATOM 1544 C CA . ASN A 1 195 ? 19.486 3.841 -14.117 1.00 84.19 195 ASN A CA 1
ATOM 1545 C C . ASN A 1 195 ? 19.516 4.052 -15.644 1.00 84.19 195 ASN A C 1
ATOM 1547 O O . ASN A 1 195 ? 18.476 4.331 -16.235 1.00 84.19 195 ASN A O 1
ATOM 1551 N N . GLU A 1 196 ? 20.666 3.851 -16.294 1.00 83.12 196 GLU A N 1
ATOM 1552 C CA . GLU A 1 196 ? 20.799 3.967 -17.755 1.00 83.12 196 GLU A CA 1
ATOM 1553 C C . GLU A 1 196 ? 19.932 2.947 -18.521 1.00 83.12 196 GLU A C 1
ATOM 1555 O O . GLU A 1 196 ? 19.235 3.306 -19.473 1.00 83.12 196 GLU A O 1
ATOM 1560 N N . ASP A 1 197 ? 19.912 1.687 -18.076 1.00 84.75 197 ASP A N 1
ATOM 1561 C CA . ASP A 1 197 ? 19.134 0.619 -18.717 1.00 84.75 197 ASP A CA 1
ATOM 1562 C C . ASP A 1 197 ? 17.627 0.892 -18.630 1.00 84.75 197 ASP A C 1
ATOM 1564 O O . ASP A 1 197 ? 16.878 0.695 -19.594 1.00 84.75 197 ASP A O 1
ATOM 1568 N N . VAL A 1 198 ? 17.181 1.383 -17.470 1.00 84.81 198 VAL A N 1
ATOM 1569 C CA . VAL A 1 198 ? 15.786 1.769 -17.241 1.00 84.81 198 VAL A CA 1
ATOM 1570 C C . VAL A 1 198 ? 15.424 2.996 -18.072 1.00 84.81 198 VAL A C 1
ATOM 1572 O O . VAL A 1 198 ? 14.385 2.993 -18.731 1.00 84.81 198 VAL A O 1
ATOM 1575 N N . HIS A 1 199 ? 16.294 4.006 -18.114 1.00 85.25 199 HIS A N 1
ATOM 1576 C CA . HIS A 1 199 ? 16.091 5.220 -18.900 1.00 85.25 199 HIS A CA 1
ATOM 1577 C C . HIS A 1 199 ? 15.894 4.906 -20.391 1.00 85.25 199 HIS A C 1
ATOM 1579 O O . HIS A 1 199 ? 14.904 5.330 -20.993 1.00 85.25 199 HIS A O 1
ATOM 1585 N N . ASN A 1 200 ? 16.771 4.080 -20.970 1.00 85.50 200 ASN A N 1
ATOM 1586 C CA . ASN A 1 200 ? 16.699 3.683 -22.378 1.00 85.50 200 ASN A CA 1
ATOM 1587 C C . ASN A 1 200 ? 15.410 2.913 -22.707 1.00 85.50 200 ASN A C 1
ATOM 1589 O O . ASN A 1 200 ? 14.802 3.126 -23.760 1.00 85.50 200 ASN A O 1
ATOM 1593 N N . LYS A 1 201 ? 14.945 2.050 -21.796 1.00 85.56 201 LYS A N 1
ATOM 1594 C CA . LYS A 1 201 ? 13.652 1.365 -21.952 1.00 85.56 201 LYS A CA 1
ATOM 1595 C C . LYS A 1 201 ? 12.466 2.316 -21.820 1.00 85.56 201 LYS A C 1
ATOM 1597 O O . LYS A 1 201 ? 11.510 2.187 -22.581 1.00 85.56 201 LYS A O 1
ATOM 1602 N N . CYS A 1 202 ? 12.525 3.275 -20.899 1.00 85.75 202 CYS A N 1
ATOM 1603 C CA . CYS A 1 202 ? 11.461 4.255 -20.704 1.00 85.75 202 CYS A CA 1
ATOM 1604 C C . CYS A 1 202 ? 11.259 5.157 -21.929 1.00 85.75 202 CYS A C 1
ATOM 1606 O O . CYS A 1 202 ? 10.112 5.402 -22.301 1.00 85.75 202 CYS A O 1
ATOM 1608 N N . ILE A 1 203 ? 12.334 5.608 -22.591 1.00 86.56 203 ILE A N 1
ATOM 1609 C CA . ILE A 1 203 ? 12.238 6.449 -23.802 1.00 86.56 203 ILE A CA 1
ATOM 1610 C C . ILE A 1 203 ? 11.478 5.732 -24.924 1.00 86.56 203 ILE A C 1
ATOM 1612 O O . ILE A 1 203 ? 10.656 6.347 -25.602 1.00 86.56 203 ILE A O 1
ATOM 1616 N N . ASN A 1 204 ? 11.728 4.434 -25.103 1.00 82.94 204 ASN A N 1
ATOM 1617 C CA . ASN A 1 204 ? 11.090 3.629 -26.147 1.00 82.94 204 ASN A CA 1
ATOM 1618 C C . ASN A 1 204 ? 9.666 3.172 -25.790 1.00 82.94 204 ASN A C 1
ATOM 1620 O O . ASN A 1 204 ? 9.004 2.535 -26.611 1.00 82.94 204 ASN A O 1
ATOM 1624 N N . SER A 1 205 ? 9.193 3.467 -24.579 1.00 83.38 205 SER A N 1
ATOM 1625 C CA . SER A 1 205 ? 7.875 3.064 -24.099 1.00 83.38 205 SER A CA 1
ATOM 1626 C C . SER A 1 205 ? 6.838 4.180 -24.271 1.00 83.38 205 SER A C 1
ATOM 1628 O O . SER A 1 205 ? 7.150 5.350 -24.482 1.00 83.38 205 SER A O 1
ATOM 1630 N N . SER A 1 206 ? 5.562 3.822 -24.111 1.00 76.25 206 SER A N 1
ATOM 1631 C CA . SER A 1 206 ? 4.416 4.752 -24.105 1.00 76.25 206 SER A CA 1
ATOM 1632 C C . SER A 1 206 ? 4.473 5.833 -23.010 1.00 76.25 206 SER A C 1
ATOM 1634 O O . SER A 1 206 ? 3.673 6.765 -23.018 1.00 76.25 206 SER A O 1
ATOM 1636 N N . VAL A 1 207 ? 5.419 5.712 -22.074 1.00 80.69 207 VAL A N 1
ATOM 1637 C CA . VAL A 1 207 ? 5.564 6.519 -20.852 1.00 80.69 207 VAL A CA 1
ATOM 1638 C C . VAL A 1 207 ? 6.834 7.394 -20.920 1.00 80.69 207 VAL A C 1
ATOM 1640 O O . VAL A 1 207 ? 7.440 7.733 -19.908 1.00 80.69 207 VAL A O 1
ATOM 1643 N N . SER A 1 208 ? 7.253 7.787 -22.127 1.00 77.56 208 SER A N 1
ATOM 1644 C CA . SER A 1 208 ? 8.519 8.500 -22.376 1.00 77.56 208 SER A CA 1
ATOM 1645 C C . SER A 1 208 ? 8.672 9.827 -21.620 1.00 77.56 208 SER A C 1
ATOM 1647 O O . SER A 1 208 ? 9.789 10.207 -21.276 1.00 77.56 208 SER A O 1
ATOM 1649 N N . HIS A 1 209 ? 7.567 10.500 -21.275 1.00 80.38 209 HIS A N 1
ATOM 1650 C CA . HIS A 1 209 ? 7.573 11.730 -20.468 1.00 80.38 209 HIS A CA 1
ATOM 1651 C C . HIS A 1 209 ? 8.219 11.545 -19.082 1.00 80.38 209 HIS A C 1
ATOM 1653 O O . HIS A 1 209 ? 8.736 12.494 -18.503 1.00 80.38 209 HIS A O 1
ATOM 1659 N N . TYR A 1 210 ? 8.220 10.321 -18.551 1.00 80.25 210 TYR A N 1
ATOM 1660 C CA . TYR A 1 210 ? 8.777 10.008 -17.236 1.00 80.25 210 TYR A CA 1
ATOM 1661 C C . TYR A 1 210 ? 10.238 9.538 -17.281 1.00 80.25 210 TYR A C 1
ATOM 1663 O O . TYR A 1 210 ? 10.841 9.311 -16.233 1.00 80.25 210 TYR A O 1
ATOM 1671 N N . ALA A 1 211 ? 10.845 9.421 -18.468 1.00 76.56 211 ALA A N 1
ATOM 1672 C CA . ALA A 1 211 ? 12.229 8.969 -18.598 1.00 76.56 211 ALA A CA 1
ATOM 1673 C C . ALA A 1 211 ? 13.218 9.880 -17.845 1.00 76.56 211 ALA A C 1
ATOM 1675 O O . ALA A 1 211 ? 14.200 9.394 -17.290 1.00 76.56 211 ALA A O 1
ATOM 1676 N N . SER A 1 212 ? 12.929 11.182 -17.740 1.00 78.06 212 SER A N 1
ATOM 1677 C CA . SER A 1 212 ? 13.784 12.164 -17.056 1.00 78.06 212 SER A CA 1
ATOM 1678 C C . SER A 1 212 ? 13.940 11.943 -15.546 1.00 78.06 212 SER A C 1
ATOM 1680 O O . SER A 1 212 ? 14.755 12.616 -14.923 1.00 78.06 212 SER A O 1
ATOM 1682 N N . ILE A 1 213 ? 13.158 11.043 -14.943 1.00 81.81 213 ILE A N 1
ATOM 1683 C CA . ILE A 1 213 ? 13.248 10.708 -13.513 1.00 81.81 213 ILE A CA 1
ATOM 1684 C C . ILE A 1 213 ? 14.446 9.803 -13.223 1.00 81.81 213 ILE A C 1
ATOM 1686 O O . ILE A 1 213 ? 14.987 9.844 -12.119 1.00 81.81 213 ILE A O 1
ATOM 1690 N N . PHE A 1 214 ? 14.869 9.003 -14.202 1.00 79.94 214 PHE A N 1
ATOM 1691 C CA . PHE A 1 214 ? 16.033 8.135 -14.073 1.00 79.94 214 PHE A CA 1
ATOM 1692 C C . PHE A 1 214 ? 17.252 8.854 -14.661 1.00 79.94 214 PHE A C 1
ATOM 1694 O O . PHE A 1 214 ? 17.301 9.043 -15.880 1.00 79.94 214 PHE A O 1
ATOM 1701 N N . PRO A 1 215 ? 18.222 9.291 -13.836 1.00 77.06 215 PRO A N 1
ATOM 1702 C CA . PRO A 1 215 ? 19.441 9.911 -14.341 1.00 77.06 215 PRO A CA 1
ATOM 1703 C C . PRO A 1 215 ? 20.267 8.886 -15.125 1.00 77.06 215 PRO A C 1
ATOM 1705 O O . PRO A 1 215 ? 20.341 7.725 -14.742 1.00 77.06 215 PRO A O 1
ATOM 1708 N N . THR A 1 216 ? 20.944 9.295 -16.195 1.00 76.31 216 THR A N 1
ATOM 1709 C CA . THR A 1 216 ? 21.830 8.420 -16.986 1.00 76.31 216 THR A CA 1
ATOM 1710 C C . THR A 1 216 ? 23.164 8.180 -16.270 1.00 76.31 216 THR A C 1
ATOM 1712 O O . THR A 1 216 ? 24.226 8.563 -16.756 1.00 76.31 216 THR A O 1
ATOM 1715 N N . ASN A 1 217 ? 23.099 7.583 -15.081 1.00 81.25 217 ASN A N 1
ATOM 1716 C CA . ASN A 1 217 ? 24.245 7.192 -14.271 1.00 81.25 217 ASN A CA 1
ATOM 1717 C C . ASN A 1 217 ? 24.328 5.662 -14.199 1.00 81.25 217 ASN A C 1
ATOM 1719 O O . ASN A 1 217 ? 23.317 4.963 -14.244 1.00 81.25 217 ASN A O 1
ATOM 1723 N N . ASN A 1 218 ? 25.537 5.138 -13.996 1.00 80.56 218 ASN A N 1
ATOM 1724 C CA . ASN A 1 218 ? 25.784 3.696 -13.875 1.00 80.56 218 ASN A CA 1
ATOM 1725 C C . ASN A 1 218 ? 25.496 3.148 -12.455 1.00 80.56 218 ASN A C 1
ATOM 1727 O O . ASN A 1 218 ? 25.893 2.032 -12.123 1.00 80.56 218 ASN A O 1
ATOM 1731 N N . GLU A 1 219 ? 24.848 3.951 -11.606 1.00 81.44 219 GLU A N 1
ATOM 1732 C CA . GLU A 1 219 ? 24.414 3.568 -10.261 1.00 81.44 219 GLU A CA 1
ATOM 1733 C C . GLU A 1 219 ? 23.128 2.730 -10.314 1.00 81.44 219 GLU A C 1
ATOM 1735 O O . GLU A 1 219 ? 22.348 2.802 -11.273 1.00 81.44 219 GLU A O 1
ATOM 1740 N N . THR A 1 220 ? 22.909 1.924 -9.275 1.00 78.62 220 THR A N 1
ATOM 1741 C CA . THR A 1 220 ? 21.664 1.172 -9.094 1.00 78.62 220 THR A CA 1
ATOM 1742 C C . THR A 1 220 ? 20.502 2.122 -8.845 1.00 78.62 220 THR A C 1
ATOM 1744 O O . THR A 1 220 ? 20.658 3.145 -8.176 1.00 78.62 220 THR A O 1
ATOM 1747 N N . VAL A 1 221 ? 19.330 1.771 -9.363 1.00 80.06 221 VAL A N 1
ATOM 1748 C CA . VAL A 1 221 ? 18.112 2.563 -9.173 1.00 80.06 221 VAL A CA 1
ATOM 1749 C C . VAL A 1 221 ? 17.721 2.564 -7.692 1.00 80.06 221 VAL A C 1
ATOM 1751 O O . VAL A 1 221 ? 17.643 1.504 -7.069 1.00 80.06 221 VAL A O 1
ATOM 1754 N N . SER A 1 222 ? 17.468 3.745 -7.122 1.00 79.06 222 SER A N 1
ATOM 1755 C CA . SER A 1 222 ? 16.882 3.858 -5.785 1.00 79.06 222 SER A CA 1
ATOM 1756 C C . SER A 1 222 ? 15.468 3.277 -5.780 1.00 79.06 222 SER A C 1
ATOM 1758 O O . SER A 1 222 ? 14.699 3.483 -6.714 1.00 79.06 222 SER A O 1
ATOM 1760 N N . VAL A 1 223 ? 15.108 2.537 -4.735 1.00 79.75 223 VAL A N 1
ATOM 1761 C CA . VAL A 1 223 ? 13.756 1.981 -4.621 1.00 79.75 223 VAL A CA 1
ATOM 1762 C C . VAL A 1 223 ? 12.854 3.023 -3.969 1.00 79.75 223 VAL A C 1
ATOM 1764 O O . VAL A 1 223 ? 12.997 3.314 -2.785 1.00 79.75 223 VAL A O 1
ATOM 1767 N N . ASP A 1 224 ? 11.922 3.569 -4.745 1.00 85.62 224 ASP A N 1
ATOM 1768 C CA . ASP A 1 224 ? 10.874 4.476 -4.274 1.00 85.62 224 ASP A CA 1
ATOM 1769 C C . ASP A 1 224 ? 9.525 4.106 -4.910 1.00 85.62 224 ASP A C 1
ATOM 1771 O O . ASP A 1 224 ? 9.475 3.562 -6.013 1.00 85.62 224 ASP A O 1
ATOM 1775 N N . ILE A 1 225 ? 8.418 4.406 -4.231 1.00 86.62 225 ILE A N 1
ATOM 1776 C CA . ILE A 1 225 ? 7.050 4.086 -4.663 1.00 86.62 225 ILE A CA 1
ATOM 1777 C C . ILE A 1 225 ? 6.706 4.820 -5.970 1.00 86.62 225 ILE A C 1
ATOM 1779 O O . ILE A 1 225 ? 6.037 4.260 -6.847 1.00 86.62 225 ILE A O 1
ATOM 1783 N N . TYR A 1 226 ? 7.199 6.055 -6.129 1.00 87.94 226 TYR A N 1
ATOM 1784 C CA . TYR A 1 226 ? 7.027 6.836 -7.353 1.00 87.94 226 TYR A CA 1
ATOM 1785 C C . TYR A 1 226 ? 7.825 6.235 -8.519 1.00 87.94 226 TYR A C 1
ATOM 1787 O O . TYR A 1 226 ? 7.259 5.950 -9.576 1.00 87.94 226 TYR A O 1
ATOM 1795 N N . GLN A 1 227 ? 9.119 5.963 -8.312 1.00 87.94 227 GLN A N 1
ATOM 1796 C CA . GLN A 1 227 ? 9.975 5.311 -9.312 1.00 87.94 227 GLN A CA 1
ATOM 1797 C C . GLN A 1 227 ? 9.487 3.894 -9.652 1.00 87.94 227 GLN A C 1
ATOM 1799 O O . GLN A 1 227 ? 9.566 3.486 -10.808 1.00 87.94 227 GLN A O 1
ATOM 1804 N N . GLY A 1 228 ? 8.909 3.183 -8.681 1.00 87.12 228 GLY A N 1
ATOM 1805 C CA . GLY A 1 228 ? 8.282 1.870 -8.833 1.00 87.12 228 GLY A CA 1
ATOM 1806 C C . GLY A 1 228 ? 7.101 1.877 -9.798 1.00 87.12 228 GLY A C 1
ATOM 1807 O O . GLY A 1 228 ? 7.022 1.043 -10.695 1.00 87.12 228 GLY A O 1
ATOM 1808 N N . GLY A 1 229 ? 6.217 2.870 -9.697 1.00 87.62 229 GLY A N 1
ATOM 1809 C CA . GLY A 1 229 ? 5.116 3.007 -10.654 1.00 87.62 229 GLY A CA 1
ATOM 1810 C C . GLY A 1 229 ? 5.599 3.299 -12.072 1.00 87.62 229 GLY A C 1
ATOM 1811 O O . GLY A 1 229 ? 5.087 2.742 -13.045 1.00 87.62 229 GLY A O 1
ATOM 1812 N N . VAL A 1 230 ? 6.626 4.142 -12.196 1.00 89.00 230 VAL A N 1
ATOM 1813 C CA . VAL A 1 230 ? 7.195 4.503 -13.498 1.00 89.00 230 VAL A CA 1
ATOM 1814 C C . VAL A 1 230 ? 7.931 3.325 -14.134 1.00 89.00 230 VAL A C 1
ATOM 1816 O O . VAL A 1 230 ? 7.713 3.061 -15.315 1.00 89.00 230 VAL A O 1
ATOM 1819 N N . ILE A 1 231 ? 8.761 2.590 -13.384 1.00 89.88 231 ILE A N 1
ATOM 1820 C CA . ILE A 1 231 ? 9.504 1.446 -13.931 1.00 89.88 231 ILE A CA 1
ATOM 1821 C C . ILE A 1 231 ? 8.542 0.355 -14.413 1.00 89.88 231 ILE A C 1
ATOM 1823 O O 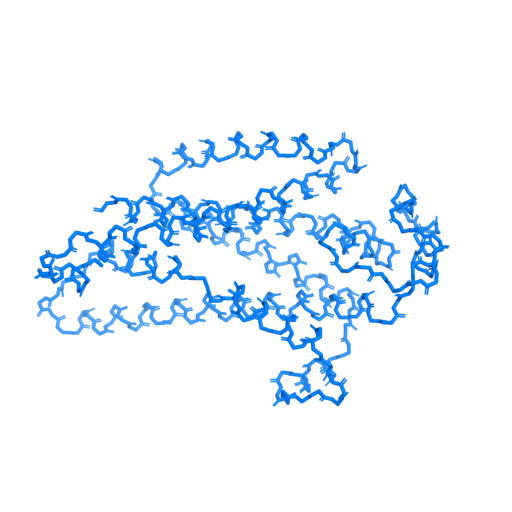. ILE A 1 231 ? 8.711 -0.153 -15.521 1.00 89.88 231 ILE A O 1
ATOM 1827 N N . LEU A 1 232 ? 7.468 0.079 -13.662 1.00 88.88 232 LEU A N 1
ATOM 1828 C CA . LEU A 1 232 ? 6.413 -0.838 -14.099 1.00 88.88 232 LEU A CA 1
ATOM 1829 C C . LEU A 1 232 ? 5.752 -0.345 -15.390 1.00 88.88 232 LEU A C 1
ATOM 1831 O O . LEU A 1 232 ? 5.604 -1.113 -16.341 1.00 88.88 232 LEU A O 1
ATOM 1835 N N . GLY A 1 233 ? 5.462 0.955 -15.475 1.00 88.12 233 GLY A N 1
ATOM 1836 C CA . GLY A 1 233 ? 4.965 1.596 -16.690 1.00 88.12 233 GLY A CA 1
ATOM 1837 C C . GLY A 1 233 ? 5.890 1.444 -17.900 1.00 88.12 233 GLY A C 1
ATOM 1838 O O . GLY A 1 233 ? 5.432 1.171 -19.011 1.00 88.12 233 GLY A O 1
ATOM 1839 N N . CYS A 1 234 ? 7.198 1.595 -17.700 1.00 88.75 234 CYS A N 1
ATOM 1840 C CA . CYS A 1 234 ? 8.179 1.491 -18.774 1.00 88.75 234 CYS A CA 1
ATOM 1841 C C . CYS A 1 234 ? 8.325 0.058 -19.293 1.00 88.75 234 CYS A C 1
ATOM 1843 O O . CYS A 1 234 ? 8.402 -0.136 -20.506 1.00 88.75 234 CYS A O 1
ATOM 1845 N N . TYR A 1 235 ? 8.339 -0.931 -18.396 1.00 87.25 235 TYR A N 1
ATOM 1846 C CA . TYR A 1 235 ? 8.563 -2.339 -18.731 1.00 87.25 235 TYR A CA 1
ATOM 1847 C C . TYR A 1 235 ? 7.302 -3.067 -19.203 1.00 87.25 235 TYR A C 1
ATOM 1849 O O . TYR A 1 235 ? 7.365 -3.856 -20.145 1.00 87.25 235 TYR A O 1
ATOM 1857 N N . PHE A 1 236 ? 6.166 -2.805 -18.557 1.00 86.38 236 PHE A N 1
ATOM 1858 C CA . PHE A 1 236 ? 4.922 -3.558 -18.741 1.00 86.38 236 PHE A CA 1
ATOM 1859 C C . PHE A 1 236 ? 3.795 -2.721 -19.369 1.00 86.38 236 PHE A C 1
ATOM 1861 O O . PHE A 1 236 ? 2.737 -3.255 -19.703 1.00 86.38 236 PHE A O 1
ATOM 1868 N N . GLY A 1 237 ? 4.038 -1.427 -19.604 1.00 87.88 237 GLY A N 1
ATOM 1869 C CA . GLY A 1 237 ? 3.147 -0.510 -20.315 1.00 87.88 237 GLY A CA 1
ATOM 1870 C C . GLY A 1 237 ? 2.358 0.427 -19.397 1.00 87.88 237 GLY A C 1
ATOM 1871 O O . GLY A 1 237 ? 2.248 0.215 -18.192 1.00 87.88 237 GLY A O 1
ATOM 1872 N N . ALA A 1 238 ? 1.750 1.466 -19.980 1.00 87.50 238 ALA A N 1
ATOM 1873 C CA . ALA A 1 238 ? 1.044 2.512 -19.230 1.00 87.50 238 ALA A CA 1
ATOM 1874 C C . ALA A 1 238 ? -0.088 1.989 -18.322 1.00 87.50 238 ALA A C 1
ATOM 1876 O O . ALA A 1 238 ? -0.368 2.586 -17.285 1.00 87.50 238 ALA A O 1
ATOM 1877 N N . ALA A 1 239 ? -0.722 0.867 -18.681 1.00 90.00 239 ALA A N 1
ATOM 1878 C CA . ALA A 1 239 ? -1.763 0.254 -17.859 1.00 90.00 239 ALA A CA 1
ATOM 1879 C C . ALA A 1 239 ? -1.242 -0.150 -16.469 1.00 90.00 239 ALA A C 1
ATOM 1881 O O . ALA A 1 239 ? -1.928 0.109 -15.484 1.00 90.00 239 ALA A O 1
ATOM 1882 N N . ALA A 1 240 ? -0.028 -0.706 -16.386 1.00 90.31 240 ALA A N 1
ATOM 1883 C CA . ALA A 1 240 ? 0.580 -1.112 -15.120 1.00 90.31 240 ALA A CA 1
ATOM 1884 C C . ALA A 1 240 ? 0.837 0.096 -14.201 1.00 90.31 240 ALA A C 1
ATOM 1886 O O . ALA A 1 240 ? 0.517 0.087 -13.018 1.00 90.31 240 ALA A O 1
ATOM 1887 N N . LEU A 1 241 ? 1.303 1.212 -14.772 1.00 91.44 241 LEU A N 1
ATOM 1888 C CA . LEU A 1 241 ? 1.496 2.461 -14.026 1.00 91.44 241 LEU A CA 1
ATOM 1889 C C . LEU A 1 241 ? 0.192 2.967 -13.399 1.00 91.44 241 LEU A C 1
ATOM 1891 O O . LEU A 1 241 ? 0.170 3.344 -12.226 1.00 91.44 241 LEU A O 1
ATOM 1895 N N . TYR A 1 242 ? -0.901 2.986 -14.165 1.00 92.75 242 TYR A N 1
ATOM 1896 C CA . TYR A 1 242 ? -2.184 3.466 -13.651 1.00 92.75 242 TYR A CA 1
ATOM 1897 C C . TYR A 1 242 ? -2.798 2.508 -12.630 1.00 92.75 242 TYR A C 1
ATOM 1899 O O . TYR A 1 242 ? -3.345 2.964 -11.628 1.00 92.75 242 TYR A O 1
ATOM 1907 N N . ILE A 1 243 ? -2.684 1.196 -12.843 1.00 94.31 243 ILE A N 1
ATOM 1908 C CA . ILE A 1 243 ? -3.167 0.177 -11.902 1.00 94.31 243 ILE A CA 1
ATOM 1909 C C . ILE A 1 243 ? -2.394 0.256 -10.582 1.00 94.31 243 ILE A C 1
ATOM 1911 O O . ILE A 1 243 ? -3.011 0.267 -9.514 1.00 94.31 243 ILE A O 1
ATOM 1915 N N . TRP A 1 244 ? -1.072 0.418 -10.651 1.00 94.12 244 TRP A N 1
ATOM 1916 C CA . TRP A 1 244 ? -0.218 0.697 -9.500 1.00 94.12 244 TRP A CA 1
ATOM 1917 C C . TRP A 1 244 ? -0.672 1.948 -8.738 1.00 94.12 244 TRP A C 1
ATOM 1919 O O . TRP A 1 244 ? -0.869 1.902 -7.523 1.00 94.12 244 TRP A O 1
ATOM 1929 N N . ALA A 1 245 ? -0.926 3.050 -9.449 1.00 94.12 245 ALA A N 1
ATOM 1930 C CA . ALA A 1 245 ? -1.376 4.294 -8.833 1.00 94.12 245 ALA A CA 1
ATOM 1931 C C . ALA A 1 245 ? -2.757 4.160 -8.161 1.00 94.12 245 ALA A C 1
ATOM 1933 O O . ALA A 1 245 ? -2.946 4.674 -7.061 1.00 94.12 245 ALA A O 1
ATOM 1934 N N . ILE A 1 246 ? -3.702 3.426 -8.761 1.00 94.94 246 ILE A N 1
ATOM 1935 C CA . ILE A 1 246 ? -5.004 3.117 -8.139 1.00 94.94 246 ILE A CA 1
ATOM 1936 C C . ILE A 1 246 ? -4.815 2.277 -6.869 1.00 94.94 246 ILE A C 1
ATOM 1938 O O . ILE A 1 246 ? -5.479 2.532 -5.864 1.00 94.94 246 ILE A O 1
ATOM 1942 N N . GLY A 1 247 ? -3.908 1.295 -6.895 1.00 94.69 247 GLY A N 1
ATOM 1943 C CA . GLY A 1 247 ? -3.587 0.468 -5.730 1.00 94.69 247 GLY A CA 1
ATOM 1944 C C . GLY A 1 247 ? -3.037 1.285 -4.563 1.00 94.69 247 GLY A C 1
ATOM 1945 O O . GLY A 1 247 ? -3.525 1.152 -3.442 1.00 94.69 247 GLY A O 1
ATOM 1946 N N . ILE A 1 248 ? -2.079 2.178 -4.831 1.00 93.81 248 ILE A N 1
ATOM 1947 C CA . ILE A 1 248 ? -1.522 3.076 -3.809 1.00 93.81 248 ILE A CA 1
ATOM 1948 C C . ILE A 1 248 ? -2.582 4.041 -3.289 1.00 93.81 248 ILE A C 1
ATOM 1950 O O . ILE A 1 248 ? -2.640 4.272 -2.083 1.00 93.81 248 ILE A O 1
ATOM 1954 N N . LEU A 1 249 ? -3.424 4.585 -4.175 1.00 93.62 249 LEU A N 1
ATOM 1955 C CA . LEU A 1 249 ? -4.518 5.451 -3.757 1.00 93.62 249 LEU A CA 1
ATOM 1956 C C . LEU A 1 249 ? -5.416 4.700 -2.775 1.00 93.62 249 LEU A C 1
ATOM 1958 O O . LEU A 1 249 ? -5.604 5.169 -1.668 1.00 93.62 249 LEU A O 1
ATOM 1962 N N . ALA A 1 250 ? -5.889 3.499 -3.118 1.00 93.31 250 ALA A N 1
ATOM 1963 C CA . ALA A 1 250 ? -6.735 2.713 -2.222 1.00 93.31 250 ALA A CA 1
ATOM 1964 C C . ALA A 1 250 ? -6.057 2.398 -0.871 1.00 93.31 250 ALA A C 1
ATOM 1966 O O . ALA A 1 250 ? -6.708 2.478 0.175 1.00 93.31 250 ALA A O 1
ATOM 1967 N N . ALA A 1 251 ? -4.753 2.102 -0.877 1.00 91.62 251 ALA A N 1
ATOM 1968 C CA . ALA A 1 251 ? -3.971 1.875 0.340 1.00 91.62 251 ALA A CA 1
ATOM 1969 C C . ALA A 1 251 ? -3.923 3.118 1.242 1.00 91.62 251 ALA A C 1
ATOM 1971 O O . ALA A 1 251 ? -4.243 3.037 2.429 1.00 91.62 251 ALA A O 1
ATOM 1972 N N . GLY A 1 252 ? -3.609 4.276 0.661 1.00 90.44 252 GLY A N 1
ATOM 1973 C CA . GLY A 1 252 ? -3.595 5.568 1.345 1.00 90.44 252 GLY A CA 1
ATOM 1974 C C . GLY A 1 252 ? -4.976 6.203 1.542 1.00 90.44 252 GLY A C 1
ATOM 1975 O O . GLY A 1 252 ? -5.068 7.385 1.808 1.00 90.44 252 GLY A O 1
ATOM 1976 N N . GLN A 1 253 ? -6.072 5.483 1.331 1.00 89.62 253 GLN A N 1
ATOM 1977 C CA . GLN A 1 253 ? -7.406 5.887 1.803 1.00 89.62 253 GLN A CA 1
ATOM 1978 C C . GLN A 1 253 ? -7.831 4.998 2.969 1.00 89.62 253 GLN A C 1
ATOM 1980 O O . GLN A 1 253 ? -8.490 5.425 3.915 1.00 89.62 253 GLN A O 1
ATOM 1985 N N . SER A 1 254 ? -7.430 3.724 2.915 1.00 88.50 254 SER A N 1
ATOM 1986 C CA . SER A 1 254 ? -7.668 2.782 4.000 1.00 88.50 254 SER A CA 1
ATOM 1987 C C . SER A 1 254 ? -6.902 3.186 5.265 1.00 88.50 254 SER A C 1
ATOM 1989 O O . SER A 1 254 ? -7.424 3.021 6.365 1.00 88.50 254 SER A O 1
ATOM 1991 N N . SER A 1 255 ? -5.681 3.710 5.133 1.00 86.62 255 SER A N 1
ATOM 1992 C CA . SER A 1 255 ? -4.842 4.075 6.280 1.00 86.62 255 SER A CA 1
ATOM 1993 C C . SER A 1 255 ? -5.423 5.240 7.103 1.00 86.62 255 SER A C 1
ATOM 1995 O O . SER A 1 255 ? -5.466 5.143 8.329 1.00 86.62 255 SER A O 1
ATOM 1997 N N . THR A 1 256 ? -5.980 6.276 6.477 1.00 85.94 256 THR A N 1
ATOM 1998 C CA . THR A 1 256 ? -6.334 7.557 7.138 1.00 85.94 256 THR A CA 1
ATOM 1999 C C . THR A 1 256 ? -7.596 7.350 7.925 1.00 85.94 256 THR A C 1
ATOM 2001 O O . THR A 1 256 ? -7.736 7.822 9.053 1.00 85.94 256 THR A O 1
ATOM 2004 N N . MET A 1 257 ? -8.478 6.509 7.398 1.00 81.62 257 MET A N 1
ATOM 2005 C CA . MET A 1 257 ? -9.615 6.018 8.141 1.00 81.62 257 MET A CA 1
ATOM 2006 C C . MET A 1 257 ? -9.169 5.224 9.378 1.00 81.62 257 MET A C 1
ATOM 2008 O O . MET A 1 257 ? -9.621 5.513 10.483 1.00 81.62 257 MET A O 1
ATOM 2012 N N . THR A 1 258 ? -8.233 4.275 9.259 1.00 83.31 258 THR A N 1
ATOM 2013 C CA . THR A 1 258 ? -7.740 3.549 10.447 1.00 83.31 258 THR A CA 1
ATOM 2014 C C . THR A 1 258 ? -6.998 4.441 11.446 1.00 83.31 258 THR A C 1
ATOM 2016 O O . THR A 1 258 ? -7.176 4.265 12.651 1.00 83.31 258 THR A O 1
ATOM 2019 N N . GLY A 1 259 ? -6.225 5.422 10.972 1.00 83.56 259 GLY A N 1
ATOM 2020 C CA . GLY A 1 259 ? -5.482 6.376 11.792 1.00 83.56 259 GLY A CA 1
ATOM 2021 C C . GLY A 1 259 ? -6.403 7.314 12.569 1.00 83.56 259 GLY A C 1
ATOM 2022 O O . GLY A 1 259 ? -6.231 7.478 13.775 1.00 83.56 259 GLY A O 1
ATOM 2023 N N . THR A 1 260 ? -7.438 7.853 11.917 1.00 82.50 260 THR A N 1
ATOM 2024 C CA . THR A 1 260 ? -8.444 8.714 12.563 1.00 82.50 260 THR A CA 1
ATOM 2025 C C . THR A 1 260 ? -9.237 7.964 13.633 1.00 82.50 260 THR A C 1
ATOM 2027 O O . THR A 1 260 ? -9.370 8.472 14.747 1.00 82.50 260 THR A O 1
ATOM 2030 N N . TYR A 1 261 ? -9.678 6.728 13.368 1.00 80.19 261 TYR A N 1
ATOM 2031 C CA . TYR A 1 261 ? -10.333 5.900 14.390 1.00 80.19 261 TYR A CA 1
ATOM 2032 C C . TYR A 1 261 ? -9.408 5.535 15.543 1.00 80.19 261 TYR A C 1
ATOM 2034 O O . TYR A 1 261 ? -9.801 5.624 16.707 1.00 80.19 261 TYR A O 1
ATOM 2042 N N . ALA A 1 262 ? -8.181 5.104 15.240 1.00 82.25 262 ALA A N 1
ATOM 2043 C CA . ALA A 1 262 ? -7.212 4.773 16.274 1.00 82.25 262 ALA A CA 1
ATOM 2044 C C . ALA A 1 262 ? -6.923 5.996 17.158 1.00 82.25 262 ALA A C 1
ATOM 2046 O O . ALA A 1 262 ? -6.900 5.853 18.377 1.00 82.25 262 ALA A O 1
ATOM 2047 N N . GLY A 1 263 ? -6.796 7.188 16.566 1.00 82.12 263 GLY A N 1
ATOM 2048 C CA . GLY A 1 263 ? -6.635 8.453 17.285 1.00 82.12 263 GLY A CA 1
ATOM 2049 C C . GLY A 1 263 ? -7.816 8.774 18.201 1.00 82.12 263 GLY A C 1
ATOM 2050 O O . GLY A 1 263 ? -7.608 9.053 19.380 1.00 82.12 263 GLY A O 1
ATOM 2051 N N . GLN A 1 264 ? -9.058 8.648 17.716 1.00 81.69 264 GLN A N 1
ATOM 2052 C CA . GLN A 1 264 ? -10.257 8.833 18.549 1.00 81.69 264 GLN A CA 1
ATOM 2053 C C . GLN A 1 264 ? -10.239 7.910 19.782 1.00 81.69 264 GLN A C 1
ATOM 2055 O O . GLN A 1 264 ? -10.402 8.381 20.904 1.00 81.69 264 GLN A O 1
ATOM 2060 N N . PHE A 1 265 ? -9.954 6.615 19.601 1.00 78.00 265 PHE A N 1
ATOM 2061 C CA . PHE A 1 265 ? -9.914 5.646 20.708 1.00 78.00 265 PHE A CA 1
ATOM 2062 C C . PHE A 1 265 ? -8.733 5.811 21.668 1.00 78.00 265 PHE A C 1
ATOM 2064 O O . PHE A 1 265 ? -8.773 5.270 22.772 1.00 78.00 265 PHE A O 1
ATOM 2071 N N . VAL A 1 266 ? -7.651 6.452 21.231 1.00 79.00 266 VAL A N 1
ATOM 2072 C CA . VAL A 1 266 ? -6.472 6.722 22.066 1.00 79.00 266 VAL A CA 1
ATOM 2073 C C . VAL A 1 266 ? -6.669 7.996 22.886 1.00 79.00 266 VAL A C 1
ATOM 2075 O O . VAL A 1 266 ? -6.131 8.090 23.990 1.00 79.00 266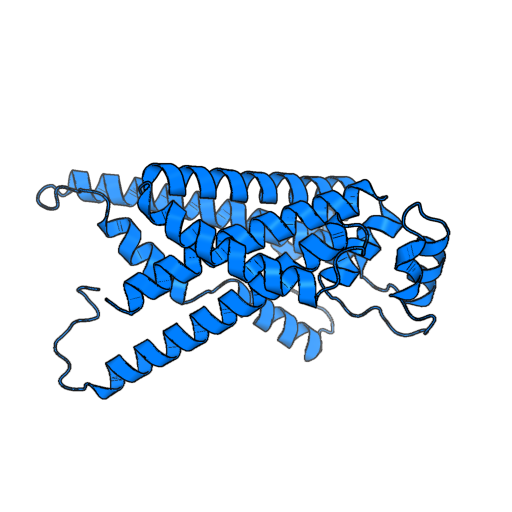 VAL A O 1
ATOM 2078 N N . MET A 1 267 ? -7.434 8.958 22.363 1.00 79.38 267 MET A N 1
ATOM 2079 C CA . MET A 1 267 ? -7.803 10.187 23.067 1.00 79.38 267 MET A CA 1
ATOM 2080 C C . MET A 1 267 ? -8.900 9.981 24.127 1.00 79.38 267 MET A C 1
ATOM 2082 O O . MET A 1 267 ? -8.890 10.700 25.128 1.00 79.38 267 MET A O 1
ATOM 2086 N N . GLU A 1 268 ? -9.820 9.031 23.920 1.00 72.56 268 GLU A N 1
ATOM 2087 C CA . GLU A 1 268 ? -10.869 8.634 24.887 1.00 72.56 268 GLU A CA 1
ATOM 2088 C C . GLU A 1 268 ? -10.359 7.744 26.039 1.00 72.56 268 GLU A C 1
ATOM 2090 O O . GLU A 1 268 ? -10.713 8.039 27.208 1.00 72.56 268 GLU A O 1
#

Organism: NCBI:txid240206

Sequence (268 aa):
LGHLTVPWPLQVPRVLLWLMIEIAIIGSDMQEVIGTAIAFSLLSAGRIPLWGGVLITIVDTLFFLFLDKYGLRKLEAFFGLLITIMALTFGYEYVVVRPRQAEVLKGIFLPYCRGCGREELLQAVGIVGAIIMPHNIFLHSSLVKTRAIDRSKKEAVQEANMYFLTESCLALFISFLINLFVMAVFGEAFYHQRNEDVHNKCINSSVSHYASIFPTNNETVSVDIYQGGVILGCYFGAAALYIWAIGILAAGQSSTMTGTYAGQFVME

InterPro domains:
  IPR001046 NRAMP family [PF01566] (14-268)
  IPR001046 NRAMP family [PR00447] (17-43)
  IPR001046 NRAMP family [PR00447] (47-66)
  IPR001046 NRAMP family [PR00447] (72-93)
  IPR001046 NRAMP family [PR00447] (124-147)
  IPR001046 NRAMP family [PR00447] (252-268)
  IPR001046 NRAMP family [PTHR11706] (11-268)
  IPR001046 NRAMP family [TIGR01197] (12-268)

Radius of gyration: 21.34 Å; chains: 1; bounding box: 50×41×67 Å